Protein AF-A0A1Q6U2I5-F1 (afdb_monomer)

Sequence (252 aa):
MTKMLEGLKTIYSGNNIVNKQIQLFSLCGIAAILGGYLSLAAQGINEIKPFDKAAIVLCQIVWILFFTGYETIYIHRKSLPELDMSSFKIALKRIPLIIFFVFTGLALISTYFTSYQYFALSLEIILGVPLTMLQAGYALNYNADDYKKYFQKFRVKEYFYLLIKRIWVIFCAYLTAFMTTFLIFFIIGIIFAIVTIAKGSDLASMIMLITSNQTVLTKLSTYVSNILLVYFLSVGVLAWDYELIKTYESEE

Secondary structure (DSSP, 8-state):
-HHHHHHHHHHT-STTHHHHHHHHHHHHHHHHHHHHHHHHHHTTSS---HHHHHHHHHHHHHHHHHHHHHHHHHHHHTSPPPS-HHHHHHHHHHS-HHHHHHHHHHHHHHHH-GGGHHHHHHHHHHHHHHHHHHHHHHHHTTTTT-SGGG-----HHHHHHHHHHHHHHHHHHHHHHHHHHHHHHHHHHHHHHHHHHHTT--HHHHHHHHHHTHHHHHHHHHHHHHHHHHHHHHHHHHHHHHHHHHHHTT--

Mean predicted aligned error: 7.83 Å

Solvent-accessible surface area (backbone atoms only — not comparable to full-atom values): 13304 Å² total; per-residue (Å²): 105,73,55,35,53,48,25,45,49,38,66,73,44,72,86,67,39,70,60,42,50,51,50,51,43,52,58,26,34,60,56,12,49,55,52,22,53,52,51,35,33,76,71,68,76,42,88,76,54,74,66,59,51,53,52,48,51,54,52,49,53,55,46,52,46,35,49,56,14,41,50,33,49,23,67,52,67,67,36,75,60,76,97,51,72,60,29,45,52,45,23,77,74,61,51,63,63,65,54,55,51,51,53,49,50,35,52,49,40,31,72,74,37,67,93,41,23,69,57,29,50,52,49,50,59,64,46,43,59,64,42,52,36,47,47,45,8,39,28,70,29,66,89,71,85,45,38,64,86,57,58,68,84,70,52,71,66,57,49,53,52,52,45,52,49,52,52,48,44,52,53,49,19,51,51,50,20,50,53,52,43,51,50,53,55,50,53,52,49,50,54,50,49,54,55,42,45,75,72,72,50,56,72,66,61,53,53,50,54,51,61,76,39,43,71,60,52,52,52,50,49,45,34,53,32,30,25,43,27,43,33,41,42,51,55,40,49,54,14,47,51,43,25,58,54,57,61,52,70,73,77,113

Nearest PDB structures (foldseek):
  8ofi-assembly1_D  TM=2.358E-01  e=8.398E+00  Oryctolagus cuniculus
  4q25-assembly1_B  TM=1.885E-01  e=9.183E+00  Pseudomonas aeruginosa PAO1

Radius of gyration: 20.74 Å; Cα contacts (8 Å, |Δi|>4): 220; chains: 1; bounding box: 52×34×60 Å

Foldseek 3Di:
DVLLVVLLVQQCDDPPNVVLLVVLLVLLLVLLLLVLQLVCVVVVLDDDDPVNVVVSLVVVLQSLLLLLLQLLQCLQVVHRDDPDCVSNVCSVPQQPVVLSCLLSVLVCCLRPVVVCVVVSVVVCLLCVLQSLLQSSLSSNPVPPSGSVVRNDDDDPVRSVVLSVLLVVLLVVLLVVLVVVLVVVVVVVLVVVVVVCVVVVDDPVVVVVVCVVCVSVVVSVSSSSSSSSSSSSNSSSVSSSSSSSVVVPVVVD

pLDDT: mean 80.19, std 9.76, range [38.59, 95.69]

Structure (mmCIF, N/CA/C/O backbone):
data_AF-A0A1Q6U2I5-F1
#
_entry.id   AF-A0A1Q6U2I5-F1
#
loop_
_atom_site.group_PDB
_atom_site.id
_atom_site.type_symbol
_atom_site.label_atom_id
_atom_site.label_alt_id
_atom_site.label_comp_id
_atom_site.label_asym_id
_atom_site.label_entity_id
_atom_site.label_seq_id
_atom_site.pdbx_PDB_ins_code
_atom_site.Cartn_x
_atom_site.Cartn_y
_atom_site.Cartn_z
_atom_site.occupancy
_atom_site.B_iso_or_equiv
_atom_site.auth_seq_id
_atom_site.auth_comp_id
_atom_site.auth_asym_id
_atom_site.auth_atom_id
_atom_site.pdbx_PDB_model_num
ATOM 1 N N . MET A 1 1 ? -2.829 15.521 14.756 1.00 62.31 1 MET A N 1
ATOM 2 C CA . MET A 1 1 ? -1.463 15.530 14.181 1.00 62.31 1 MET A CA 1
ATOM 3 C C . MET A 1 1 ? -0.419 15.024 15.167 1.00 62.31 1 MET A C 1
ATOM 5 O O . MET A 1 1 ? 0.293 14.113 14.784 1.00 62.31 1 MET A O 1
ATOM 9 N N . THR A 1 2 ? -0.340 15.507 16.416 1.00 76.06 2 THR A N 1
ATOM 10 C CA . THR A 1 2 ? 0.625 14.980 17.414 1.00 76.06 2 THR A CA 1
ATOM 11 C C . THR A 1 2 ? 0.506 13.463 17.623 1.00 76.06 2 THR A C 1
ATOM 13 O O . THR A 1 2 ? 1.497 12.754 17.504 1.00 76.06 2 THR A O 1
ATOM 16 N N . LYS A 1 3 ? -0.721 12.948 17.793 1.00 80.12 3 LYS A N 1
ATOM 17 C CA . LYS A 1 3 ? -0.996 11.504 17.929 1.00 80.12 3 LYS A CA 1
ATOM 18 C C . LYS A 1 3 ? -0.654 10.695 16.663 1.00 80.12 3 LYS A C 1
ATOM 20 O O . LYS A 1 3 ? -0.196 9.565 16.759 1.00 80.12 3 LYS A O 1
ATOM 25 N N . MET A 1 4 ? -0.815 11.285 15.476 1.00 82.56 4 MET A N 1
ATOM 26 C CA . MET A 1 4 ? -0.424 10.655 14.208 1.00 82.56 4 MET A CA 1
ATOM 27 C C . MET A 1 4 ? 1.102 10.577 14.047 1.00 82.56 4 MET A C 1
ATOM 29 O O . MET A 1 4 ? 1.631 9.572 13.581 1.00 82.56 4 MET A O 1
ATOM 33 N N . LEU A 1 5 ? 1.821 11.622 14.474 1.00 83.19 5 LEU A N 1
ATOM 34 C CA . LEU A 1 5 ? 3.283 11.629 14.507 1.00 83.19 5 LEU A CA 1
ATOM 35 C C . LEU A 1 5 ? 3.819 10.577 15.485 1.00 83.19 5 LEU A C 1
ATOM 37 O O . LEU A 1 5 ? 4.808 9.914 15.191 1.00 83.19 5 LEU A O 1
ATOM 41 N N . GLU A 1 6 ? 3.165 10.403 16.633 1.00 84.19 6 GLU A N 1
ATOM 42 C CA . GLU A 1 6 ? 3.457 9.302 17.555 1.00 84.19 6 GLU A CA 1
ATOM 43 C C . GLU A 1 6 ? 3.201 7.941 16.908 1.00 84.19 6 GLU A C 1
ATOM 45 O O . GLU A 1 6 ? 4.071 7.083 16.985 1.00 84.19 6 GLU A O 1
ATOM 50 N N . GLY A 1 7 ? 2.081 7.761 16.200 1.00 81.38 7 GLY A N 1
ATOM 51 C CA . GLY A 1 7 ? 1.804 6.534 15.446 1.00 81.38 7 GLY A CA 1
ATOM 52 C C . GLY A 1 7 ? 2.899 6.212 14.428 1.00 81.38 7 GLY A C 1
ATOM 53 O O . GLY A 1 7 ? 3.402 5.090 14.396 1.00 81.38 7 GLY A O 1
ATOM 54 N N . LEU A 1 8 ? 3.357 7.213 13.671 1.00 85.44 8 LEU A N 1
ATOM 55 C CA . LEU A 1 8 ? 4.499 7.067 12.765 1.00 85.44 8 LEU A CA 1
ATOM 56 C C . LEU A 1 8 ? 5.782 6.690 13.516 1.00 85.44 8 LEU A C 1
ATOM 58 O O . LEU A 1 8 ? 6.467 5.752 13.117 1.00 85.44 8 LEU A O 1
ATOM 62 N N . LYS A 1 9 ? 6.106 7.361 14.627 1.00 86.06 9 LYS A N 1
ATOM 63 C CA . LYS A 1 9 ? 7.272 6.996 15.452 1.00 86.06 9 LYS A CA 1
ATOM 64 C C . LYS A 1 9 ? 7.176 5.557 15.951 1.00 86.06 9 LYS A C 1
ATOM 66 O O . LYS A 1 9 ? 8.170 4.843 15.909 1.00 86.06 9 LYS A O 1
ATOM 71 N N . THR A 1 10 ? 5.996 5.109 16.363 1.00 84.06 10 THR A N 1
ATOM 72 C CA . THR A 1 10 ? 5.740 3.729 16.791 1.00 84.06 10 THR A CA 1
ATOM 73 C C . THR A 1 10 ? 5.926 2.732 15.642 1.00 84.06 10 THR A C 1
ATOM 75 O O . THR A 1 10 ? 6.500 1.667 15.841 1.00 84.06 10 THR A O 1
ATOM 78 N N . ILE A 1 11 ? 5.513 3.082 14.420 1.00 85.62 11 ILE A N 1
ATOM 79 C CA . ILE A 1 11 ? 5.737 2.268 13.210 1.00 85.62 11 ILE A CA 1
ATOM 80 C C . ILE A 1 11 ? 7.228 2.176 12.850 1.00 85.62 11 ILE A C 1
ATOM 82 O O . ILE A 1 11 ? 7.657 1.172 12.292 1.00 85.62 11 ILE A O 1
ATOM 86 N N . TYR A 1 12 ? 8.033 3.189 13.169 1.00 85.06 12 TYR A N 1
ATOM 87 C CA . TYR A 1 12 ? 9.468 3.231 12.858 1.00 85.06 12 TYR A CA 1
ATOM 88 C C . TYR A 1 12 ? 10.380 3.013 14.078 1.00 85.06 12 TYR A C 1
ATOM 90 O O . TYR A 1 12 ? 11.574 3.305 14.012 1.00 85.06 12 TYR A O 1
ATOM 98 N N . SER A 1 13 ? 9.864 2.456 15.177 1.00 82.12 13 SER A N 1
ATOM 99 C CA . SER A 1 13 ? 10.649 2.143 16.378 1.00 82.12 13 SER A CA 1
ATOM 100 C C . SER A 1 13 ? 10.381 0.733 16.912 1.00 82.12 13 SER A C 1
ATOM 102 O O . SER A 1 13 ? 9.413 0.072 16.542 1.00 82.12 13 SER A O 1
ATOM 104 N N . GLY A 1 14 ? 11.278 0.251 17.776 1.00 78.69 14 GLY A N 1
ATOM 105 C CA . GLY A 1 14 ? 11.204 -1.077 18.386 1.00 78.69 14 GLY A CA 1
ATOM 106 C C . GLY A 1 14 ? 12.205 -2.080 17.811 1.00 78.69 14 GLY A C 1
ATOM 107 O O . GLY A 1 14 ? 13.046 -1.761 16.969 1.00 78.69 14 GLY A O 1
ATO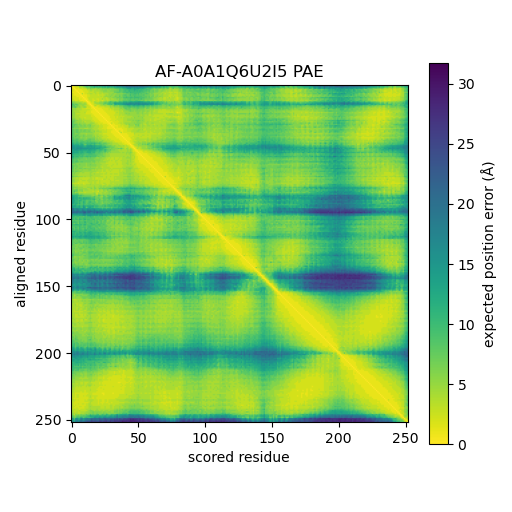M 108 N N . ASN A 1 15 ? 12.128 -3.317 18.301 1.00 79.19 15 ASN A N 1
ATOM 109 C CA . ASN A 1 15 ? 13.071 -4.367 17.928 1.00 79.19 15 ASN A CA 1
ATOM 110 C C . ASN A 1 15 ? 12.861 -4.843 16.486 1.00 79.19 15 ASN A C 1
ATOM 112 O O . ASN A 1 15 ? 11.729 -5.054 16.042 1.00 79.19 15 ASN A O 1
ATOM 116 N N . ASN A 1 16 ? 13.980 -5.072 15.792 1.00 83.31 16 ASN A N 1
ATOM 117 C CA . ASN A 1 16 ? 14.033 -5.597 14.426 1.00 83.31 16 ASN A CA 1
ATOM 118 C C . ASN A 1 16 ? 13.261 -4.753 13.391 1.00 83.31 16 ASN A C 1
ATOM 120 O O . ASN A 1 16 ? 12.697 -5.279 12.430 1.00 83.31 16 ASN A O 1
ATOM 124 N N . ILE A 1 17 ? 13.210 -3.432 13.595 1.00 85.44 17 ILE A N 1
ATOM 125 C CA . ILE A 1 17 ? 12.316 -2.546 12.844 1.00 85.44 17 ILE A CA 1
ATOM 126 C C . ILE A 1 17 ? 12.610 -2.501 11.344 1.00 85.44 17 ILE A C 1
ATOM 128 O O . ILE A 1 17 ? 11.684 -2.502 10.541 1.00 85.44 17 ILE A O 1
ATOM 132 N N . VAL A 1 18 ? 13.887 -2.540 10.956 1.00 85.38 18 VAL A N 1
ATOM 133 C CA . VAL A 1 18 ? 14.296 -2.545 9.544 1.00 85.38 18 VAL A CA 1
ATOM 134 C C . VAL A 1 18 ? 13.744 -3.780 8.837 1.00 85.38 18 VAL A C 1
ATOM 136 O O . VAL A 1 18 ? 13.136 -3.661 7.778 1.00 85.38 18 VAL A O 1
ATOM 139 N N . ASN A 1 19 ? 13.879 -4.959 9.448 1.00 85.69 19 ASN A N 1
ATOM 140 C CA . ASN A 1 19 ? 13.359 -6.197 8.878 1.00 85.69 19 ASN A CA 1
ATOM 141 C C . ASN A 1 19 ? 11.826 -6.178 8.792 1.00 85.69 19 ASN A C 1
ATOM 143 O O . ASN A 1 19 ? 11.266 -6.562 7.772 1.00 85.69 19 ASN A O 1
ATOM 147 N N . LYS A 1 20 ? 11.141 -5.660 9.819 1.00 85.00 20 LYS A N 1
ATOM 148 C CA . LYS A 1 20 ? 9.675 -5.507 9.812 1.00 85.00 20 LYS A CA 1
ATOM 149 C C . LYS A 1 20 ? 9.188 -4.551 8.721 1.00 85.00 20 LYS A C 1
ATOM 151 O O . LYS A 1 20 ? 8.175 -4.816 8.083 1.00 85.00 20 LYS A O 1
ATOM 156 N N . GLN A 1 21 ? 9.928 -3.477 8.458 1.00 87.25 21 GLN A N 1
ATOM 157 C CA . GLN A 1 21 ? 9.626 -2.550 7.366 1.00 87.25 21 GLN A CA 1
ATOM 158 C C . GLN A 1 21 ? 9.872 -3.181 5.992 1.00 87.25 21 GLN A C 1
ATOM 160 O O . GLN A 1 21 ? 9.042 -3.037 5.101 1.00 87.25 21 GLN A O 1
ATOM 165 N N . ILE A 1 22 ? 10.955 -3.948 5.825 1.00 85.75 22 ILE A N 1
ATOM 166 C CA . ILE A 1 22 ? 11.211 -4.722 4.598 1.00 85.75 22 ILE A CA 1
ATOM 167 C C . ILE A 1 22 ? 10.101 -5.755 4.367 1.00 85.75 22 ILE A C 1
ATOM 169 O O . ILE A 1 22 ? 9.629 -5.921 3.245 1.00 85.75 22 ILE A O 1
ATOM 173 N N . GLN A 1 23 ? 9.655 -6.426 5.427 1.00 84.38 23 GLN A N 1
ATOM 174 C CA . GLN A 1 23 ? 8.541 -7.371 5.394 1.00 84.38 23 GLN A CA 1
ATOM 175 C C . GLN A 1 23 ? 7.235 -6.689 4.964 1.00 84.38 23 GLN A C 1
ATOM 177 O O . GLN A 1 23 ? 6.590 -7.156 4.024 1.00 84.38 23 GLN A O 1
ATOM 182 N N . LEU A 1 24 ? 6.880 -5.558 5.582 1.00 84.88 24 LEU A N 1
ATOM 183 C CA . LEU A 1 24 ? 5.711 -4.762 5.197 1.00 84.88 24 LEU A CA 1
ATOM 184 C C . LEU A 1 24 ? 5.809 -4.292 3.740 1.00 84.88 24 LEU A C 1
ATOM 186 O O . LEU A 1 24 ? 4.846 -4.420 2.986 1.00 84.88 24 LEU A O 1
ATOM 190 N N . PHE A 1 25 ? 6.977 -3.802 3.322 1.00 85.75 25 PHE A N 1
ATOM 191 C CA . PHE A 1 25 ? 7.233 -3.372 1.950 1.00 85.75 25 PHE A CA 1
ATOM 192 C C . PHE A 1 25 ? 7.079 -4.521 0.949 1.00 85.75 25 PHE A C 1
ATOM 194 O O . PHE A 1 25 ? 6.423 -4.353 -0.074 1.00 85.75 25 PHE A O 1
ATOM 201 N N . SER A 1 26 ? 7.620 -5.701 1.256 1.00 84.44 26 SER A N 1
ATOM 202 C CA . SER A 1 26 ? 7.482 -6.905 0.427 1.00 84.44 26 SER A CA 1
ATOM 203 C C . SER A 1 26 ? 6.016 -7.319 0.277 1.00 84.44 26 SER A C 1
ATOM 205 O O . SER A 1 26 ? 5.540 -7.566 -0.833 1.00 84.44 26 SER A O 1
ATOM 207 N N . LEU A 1 27 ? 5.260 -7.299 1.378 1.00 81.56 27 LEU A N 1
ATOM 208 C CA . LEU A 1 27 ? 3.834 -7.610 1.371 1.00 81.56 27 LEU A CA 1
ATOM 209 C C . LEU A 1 27 ? 3.018 -6.620 0.533 1.00 81.56 27 LEU A C 1
ATOM 211 O O . LEU A 1 27 ? 2.152 -7.031 -0.242 1.00 81.56 27 LEU A O 1
ATOM 215 N N . CYS A 1 28 ? 3.309 -5.326 0.668 1.00 84.69 28 CYS A N 1
ATOM 216 C CA . CYS A 1 28 ? 2.718 -4.278 -0.161 1.00 84.69 28 CYS A CA 1
ATOM 217 C C . CYS A 1 28 ? 3.110 -4.458 -1.632 1.00 84.69 28 CYS A C 1
ATOM 219 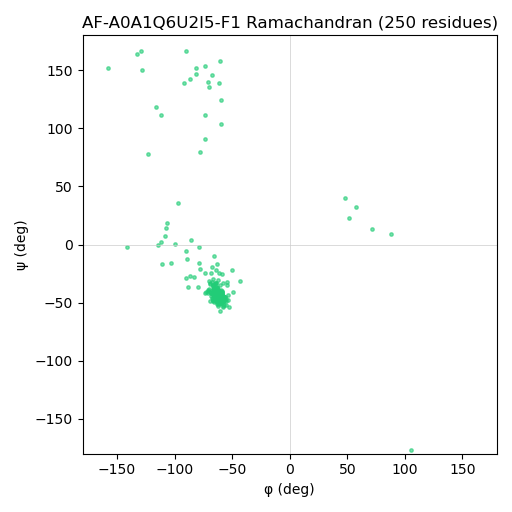O O . CYS A 1 28 ? 2.276 -4.292 -2.518 1.00 84.69 28 CYS A O 1
ATOM 221 N N . GLY A 1 29 ? 4.358 -4.854 -1.891 1.00 83.81 29 GLY A N 1
ATOM 222 C CA . GLY A 1 29 ? 4.900 -5.097 -3.222 1.00 83.81 29 GLY A CA 1
ATOM 223 C C . GLY A 1 29 ? 4.134 -6.170 -3.990 1.00 83.81 29 GLY A C 1
ATOM 224 O O . GLY A 1 29 ? 3.802 -5.955 -5.152 1.00 83.81 29 GLY A O 1
ATOM 225 N N . ILE A 1 30 ? 3.774 -7.284 -3.346 1.00 80.81 30 ILE A N 1
ATOM 226 C CA . ILE A 1 30 ? 2.998 -8.361 -3.987 1.00 80.81 30 ILE A CA 1
ATOM 227 C C . ILE A 1 30 ? 1.631 -7.846 -4.464 1.00 80.81 30 ILE A C 1
ATOM 229 O O . ILE A 1 30 ? 1.274 -8.031 -5.628 1.00 80.81 30 ILE A O 1
ATOM 233 N N . ALA A 1 31 ? 0.881 -7.153 -3.602 1.00 80.12 31 ALA A N 1
ATOM 234 C CA . ALA A 1 31 ? -0.412 -6.579 -3.984 1.00 80.12 31 ALA A CA 1
ATOM 235 C C . ALA A 1 31 ? -0.276 -5.475 -5.036 1.00 80.12 31 ALA A C 1
ATOM 237 O O . ALA A 1 31 ? -1.076 -5.389 -5.970 1.00 80.12 31 ALA A O 1
ATOM 238 N N . ALA A 1 32 ? 0.762 -4.654 -4.922 1.00 84.69 32 ALA A N 1
ATOM 239 C CA . ALA A 1 32 ? 1.013 -3.560 -5.839 1.00 84.69 32 ALA A CA 1
ATOM 240 C C . ALA A 1 32 ? 1.442 -4.012 -7.235 1.00 84.69 32 ALA A C 1
ATOM 242 O O . ALA A 1 32 ? 1.110 -3.340 -8.207 1.00 84.69 32 ALA A O 1
ATOM 243 N N . ILE A 1 33 ? 2.140 -5.144 -7.368 1.00 87.00 33 ILE A N 1
ATOM 244 C CA . ILE A 1 33 ? 2.447 -5.730 -8.680 1.00 87.00 33 ILE A CA 1
ATOM 245 C C . ILE A 1 33 ? 1.146 -6.132 -9.382 1.00 87.00 33 ILE A C 1
ATOM 247 O O . ILE A 1 33 ? 0.956 -5.808 -10.554 1.00 87.00 33 ILE A O 1
ATOM 251 N N . LEU A 1 34 ? 0.218 -6.764 -8.659 1.00 83.25 34 LEU A N 1
ATOM 252 C CA . LEU A 1 34 ? -1.097 -7.129 -9.195 1.00 83.25 34 LEU A CA 1
ATOM 253 C C . LEU A 1 34 ? -1.914 -5.884 -9.579 1.00 83.25 34 LEU A C 1
ATOM 255 O O . LEU A 1 34 ? -2.476 -5.824 -10.674 1.00 83.25 34 LEU A O 1
ATOM 259 N N . GLY A 1 35 ? -1.931 -4.862 -8.717 1.00 79.56 35 GLY A N 1
ATOM 260 C CA . GLY A 1 35 ? -2.576 -3.576 -9.002 1.00 79.56 35 GLY A CA 1
ATOM 261 C C . GLY A 1 35 ? -1.946 -2.838 -10.189 1.00 79.56 35 GLY A C 1
ATOM 262 O O . GLY A 1 35 ? -2.655 -2.308 -11.042 1.00 79.56 35 GLY A O 1
ATOM 263 N N . GLY A 1 36 ? -0.618 -2.864 -10.304 1.00 83.50 36 GLY A N 1
ATOM 264 C CA . GLY A 1 36 ? 0.113 -2.282 -11.427 1.00 83.50 36 GLY A CA 1
ATOM 265 C C . GLY A 1 36 ? -0.189 -2.982 -12.744 1.00 83.50 36 GLY A C 1
ATOM 266 O O . GLY A 1 36 ? -0.392 -2.316 -13.756 1.00 83.50 36 GLY A O 1
ATOM 267 N N . TYR A 1 37 ? -0.320 -4.307 -12.729 1.00 84.88 37 TYR A N 1
ATOM 268 C CA . TYR A 1 37 ? -0.703 -5.070 -13.912 1.00 84.88 37 TYR A CA 1
ATOM 269 C C . TYR A 1 37 ? -2.110 -4.692 -14.405 1.00 84.88 37 TYR A C 1
ATOM 271 O O . TYR A 1 37 ? -2.300 -4.452 -15.598 1.00 84.88 37 TYR A O 1
ATOM 279 N N . LEU A 1 38 ? -3.070 -4.539 -13.485 1.00 81.62 38 LEU A N 1
ATOM 280 C CA . LEU A 1 38 ? -4.422 -4.052 -13.788 1.00 81.62 38 LEU A CA 1
ATOM 281 C C . LEU A 1 38 ? -4.424 -2.604 -14.301 1.00 81.62 38 LEU A C 1
ATOM 283 O O . LEU A 1 38 ? -5.127 -2.293 -15.262 1.00 81.62 38 LEU A O 1
ATOM 287 N N . SER A 1 39 ? -3.609 -1.726 -13.709 1.00 81.75 39 SER A N 1
ATOM 288 C CA . SER A 1 39 ? -3.467 -0.334 -14.153 1.00 81.75 39 SER A CA 1
ATOM 289 C C . SER A 1 39 ? -2.926 -0.245 -15.581 1.00 81.75 39 SER A C 1
ATOM 291 O O . SER A 1 39 ? -3.453 0.508 -16.398 1.00 81.75 39 SER A O 1
ATOM 293 N N . LEU A 1 40 ? -1.925 -1.061 -15.919 1.00 85.38 40 LEU A N 1
ATOM 294 C CA . LEU A 1 40 ? -1.382 -1.131 -17.277 1.00 85.38 40 LEU A CA 1
ATOM 295 C C . LEU A 1 40 ? -2.413 -1.634 -18.289 1.00 85.38 40 LEU A C 1
ATOM 297 O O . LEU A 1 40 ? -2.412 -1.189 -19.434 1.00 85.38 40 LEU A O 1
ATOM 301 N N . ALA A 1 41 ? -3.312 -2.524 -17.876 1.00 83.44 41 ALA A N 1
ATOM 302 C CA . ALA A 1 41 ? -4.403 -2.968 -18.732 1.00 83.44 41 ALA A CA 1
ATOM 303 C C . ALA A 1 41 ? -5.461 -1.886 -18.952 1.00 83.44 41 ALA A C 1
ATOM 305 O O . ALA A 1 41 ? -5.911 -1.690 -20.077 1.00 83.44 41 ALA A O 1
ATOM 306 N N . ALA A 1 42 ? -5.800 -1.123 -17.910 1.00 78.44 42 ALA A N 1
ATOM 307 C CA . ALA A 1 42 ? -6.688 0.033 -18.032 1.00 78.44 42 ALA A CA 1
ATOM 308 C C . ALA A 1 42 ? -6.108 1.125 -18.952 1.00 78.44 42 ALA A C 1
ATOM 310 O O . ALA A 1 42 ? -6.859 1.813 -19.637 1.00 78.44 42 ALA A O 1
ATOM 311 N N . GLN A 1 43 ? -4.779 1.253 -19.008 1.00 81.69 43 GLN A N 1
ATOM 312 C CA . GLN A 1 43 ? -4.067 2.153 -19.925 1.00 81.69 43 GLN A CA 1
ATOM 313 C C . GLN A 1 43 ? -3.943 1.600 -21.361 1.00 81.69 43 GLN A C 1
ATOM 315 O O . GLN A 1 43 ? -3.365 2.266 -22.216 1.00 81.69 43 GLN A O 1
ATOM 320 N N . GLY A 1 44 ? -4.433 0.386 -21.640 1.00 81.62 44 GLY A N 1
ATOM 321 C CA . GLY A 1 44 ? -4.297 -0.268 -22.949 1.00 81.62 44 GLY A CA 1
ATOM 322 C C . GLY A 1 44 ? -2.877 -0.749 -23.272 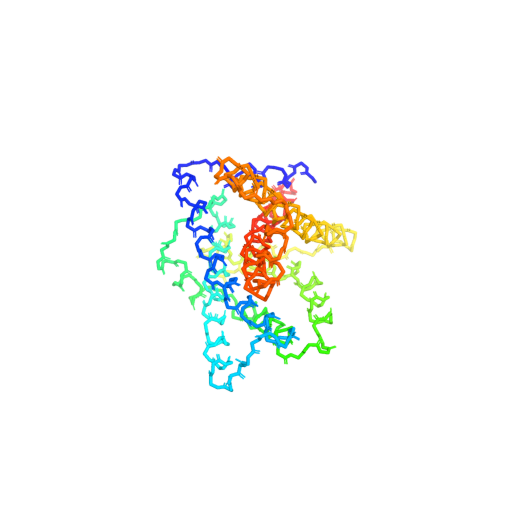1.00 81.62 44 GLY A C 1
ATOM 323 O O . GLY A 1 44 ? -2.580 -1.074 -24.416 1.00 81.62 44 GLY A O 1
ATOM 324 N N . ILE A 1 45 ? -1.985 -0.792 -22.276 1.00 84.12 45 ILE A N 1
ATOM 325 C CA . ILE A 1 45 ? -0.572 -1.174 -22.432 1.00 84.12 45 ILE A CA 1
ATOM 326 C C . ILE A 1 45 ? -0.377 -2.699 -22.321 1.00 84.12 45 ILE A C 1
ATOM 328 O O . ILE A 1 45 ? 0.584 -3.248 -22.870 1.00 84.12 45 ILE A O 1
ATOM 332 N N . ASN A 1 46 ? -1.269 -3.383 -21.600 1.00 83.19 46 ASN A N 1
ATOM 333 C CA . ASN A 1 46 ? -1.315 -4.840 -21.481 1.00 83.19 46 ASN A CA 1
ATOM 334 C C . ASN A 1 46 ? -2.723 -5.360 -21.800 1.00 83.19 46 ASN A C 1
ATOM 336 O O . ASN A 1 46 ? -3.717 -4.712 -21.483 1.00 83.19 46 ASN A O 1
ATOM 340 N N . GLU A 1 47 ? -2.807 -6.578 -22.328 1.00 80.06 47 GLU A N 1
ATOM 341 C CA . GLU A 1 47 ? -4.060 -7.333 -22.375 1.00 80.06 47 GLU A CA 1
ATOM 342 C C . GLU A 1 47 ? -4.184 -8.222 -21.135 1.00 80.06 47 GLU A C 1
ATOM 344 O O . GLU A 1 47 ? -3.209 -8.848 -20.715 1.00 80.06 47 GLU A O 1
ATOM 349 N N . ILE A 1 48 ? -5.388 -8.291 -20.562 1.00 79.00 48 ILE A N 1
ATOM 350 C CA . ILE A 1 48 ? -5.711 -9.183 -19.442 1.00 79.00 48 ILE A CA 1
ATOM 351 C C . ILE A 1 48 ? -6.752 -10.183 -19.905 1.00 79.00 48 ILE A C 1
ATOM 353 O O . ILE A 1 48 ? -7.879 -9.810 -20.245 1.00 79.00 48 ILE A O 1
ATOM 357 N N . LYS A 1 49 ? -6.396 -11.469 -19.876 1.00 83.06 49 LYS A N 1
ATOM 358 C CA . LYS A 1 49 ? -7.353 -12.532 -20.173 1.00 83.06 49 LYS A CA 1
ATOM 359 C C . LYS A 1 49 ? -8.336 -12.692 -19.006 1.00 83.06 49 LYS A C 1
ATOM 361 O O . LYS A 1 49 ? -7.979 -12.439 -17.853 1.00 83.06 49 LYS A O 1
ATOM 366 N N . PRO A 1 50 ? -9.560 -13.186 -19.260 1.00 79.06 50 PRO A N 1
ATOM 367 C CA . PRO A 1 50 ? -10.546 -13.422 -18.203 1.00 79.06 50 PRO A CA 1
ATOM 368 C C . PRO A 1 50 ? -10.040 -14.320 -17.062 1.00 79.06 50 PRO A C 1
ATOM 370 O O . PRO A 1 50 ? -10.381 -14.094 -15.904 1.00 79.06 50 PRO A O 1
ATOM 373 N N . PHE A 1 51 ? -9.198 -15.309 -17.375 1.00 80.88 51 PHE A N 1
ATOM 374 C CA . PHE A 1 51 ? -8.601 -16.196 -16.375 1.00 80.88 51 PHE A CA 1
ATOM 375 C C . PHE A 1 51 ? -7.592 -15.469 -15.472 1.00 80.88 51 PHE A C 1
ATOM 377 O O . PHE A 1 51 ? -7.664 -15.593 -14.252 1.00 80.88 51 PHE A O 1
ATOM 384 N N . ASP A 1 52 ? -6.714 -14.646 -16.055 1.00 79.81 52 ASP A N 1
ATOM 385 C CA . ASP A 1 52 ? -5.734 -13.849 -15.306 1.00 79.81 52 ASP A CA 1
ATOM 386 C C . ASP A 1 52 ? -6.448 -12.881 -14.358 1.00 79.81 52 ASP A C 1
ATOM 388 O O . ASP A 1 52 ? -6.073 -12.729 -13.198 1.00 79.81 52 ASP A O 1
ATOM 392 N N . LYS A 1 53 ? -7.560 -12.301 -14.824 1.00 76.31 53 LYS A N 1
ATOM 393 C CA . LYS A 1 53 ? -8.447 -11.461 -14.017 1.00 76.31 53 LYS A CA 1
ATOM 394 C C . LYS A 1 53 ? -8.971 -12.208 -12.785 1.00 76.31 53 LYS A C 1
ATOM 396 O O . LYS A 1 53 ? -8.888 -11.685 -11.679 1.00 76.31 53 LYS A O 1
ATOM 401 N N . ALA A 1 54 ? -9.466 -13.436 -12.953 1.00 79.31 54 ALA A N 1
ATOM 402 C CA . ALA A 1 54 ? -9.961 -14.256 -11.843 1.00 79.31 54 ALA A CA 1
ATOM 403 C C . ALA A 1 54 ? -8.849 -14.646 -10.851 1.00 79.31 54 ALA A C 1
ATOM 405 O O . ALA A 1 54 ? -9.066 -14.617 -9.639 1.00 79.31 54 ALA A O 1
ATOM 406 N N . ALA A 1 55 ? -7.647 -14.955 -11.342 1.00 82.94 55 ALA A N 1
ATOM 407 C CA . ALA A 1 55 ? -6.494 -15.229 -10.486 1.00 82.94 55 ALA A CA 1
ATOM 408 C C . ALA A 1 55 ? -6.104 -13.997 -9.651 1.00 82.94 55 ALA A C 1
ATOM 410 O O . ALA A 1 55 ? -5.890 -14.109 -8.444 1.00 82.94 55 ALA A O 1
ATOM 411 N N . ILE A 1 56 ? -6.096 -12.808 -10.262 1.00 81.50 56 ILE A N 1
ATOM 412 C CA . ILE A 1 56 ? -5.806 -11.545 -9.570 1.00 81.50 56 ILE A CA 1
ATOM 413 C C . ILE A 1 56 ? -6.854 -11.252 -8.489 1.00 81.50 56 ILE A C 1
ATOM 415 O O . ILE A 1 56 ? -6.473 -10.893 -7.376 1.00 81.50 56 ILE A O 1
ATOM 419 N N . VAL A 1 57 ? -8.150 -11.460 -8.773 1.00 80.94 57 VAL A N 1
ATOM 420 C CA . VAL A 1 57 ? -9.231 -11.365 -7.768 1.00 80.94 57 VAL A CA 1
ATOM 421 C C . VAL A 1 57 ? -8.914 -12.236 -6.555 1.00 80.94 57 VAL A C 1
ATOM 423 O O . VAL A 1 57 ? -8.927 -11.753 -5.426 1.00 80.94 57 VAL A O 1
ATOM 426 N N . LEU A 1 58 ? -8.625 -13.520 -6.776 1.00 82.44 58 LEU A N 1
ATOM 427 C CA . LEU A 1 58 ? -8.380 -14.469 -5.690 1.00 82.44 58 LEU A CA 1
ATOM 428 C C . LEU A 1 58 ? -7.161 -14.067 -4.856 1.00 82.44 58 LEU A C 1
ATOM 430 O O . LEU A 1 58 ? -7.229 -14.075 -3.627 1.00 82.44 58 LEU A O 1
ATOM 434 N N . CYS A 1 59 ? -6.074 -13.651 -5.505 1.00 83.50 59 CYS A N 1
ATOM 435 C CA . CYS A 1 59 ? -4.893 -13.148 -4.811 1.00 83.50 59 CYS A CA 1
ATOM 436 C C . CYS A 1 59 ? -5.196 -11.889 -3.986 1.00 83.50 59 CYS A C 1
ATOM 438 O O . CYS A 1 59 ? -4.738 -11.792 -2.849 1.00 83.50 59 CYS A O 1
ATOM 440 N N . GLN A 1 60 ? -5.992 -10.953 -4.513 1.00 80.06 60 GLN A N 1
ATOM 441 C CA . GLN A 1 60 ? -6.405 -9.756 -3.775 1.00 80.06 60 GLN A CA 1
ATOM 442 C C . GLN A 1 60 ? -7.251 -10.104 -2.548 1.00 80.06 60 GLN A C 1
ATOM 444 O O . GLN A 1 60 ? -7.002 -9.562 -1.478 1.00 80.06 60 GLN A O 1
ATOM 449 N N . ILE A 1 61 ? -8.197 -11.039 -2.663 1.00 82.81 61 ILE A N 1
ATOM 450 C CA . ILE A 1 61 ? -9.030 -11.495 -1.537 1.00 82.81 61 ILE A CA 1
ATOM 451 C C . ILE A 1 61 ? -8.155 -12.068 -0.414 1.00 82.81 61 ILE A C 1
ATOM 453 O O . ILE A 1 61 ? -8.310 -11.693 0.749 1.00 82.81 61 ILE A O 1
ATOM 457 N N . VAL A 1 62 ? -7.209 -12.949 -0.755 1.00 81.94 62 VAL A N 1
ATOM 458 C CA . VAL A 1 62 ? -6.270 -13.535 0.219 1.00 81.94 62 VAL A CA 1
ATOM 459 C C . VAL A 1 62 ? -5.407 -12.453 0.867 1.00 81.94 62 VAL A C 1
ATOM 461 O O . VAL A 1 62 ? -5.174 -12.489 2.076 1.00 81.94 62 VAL A O 1
ATOM 464 N N . TRP A 1 63 ? -4.956 -11.478 0.079 1.00 79.81 63 TRP A N 1
ATOM 465 C CA . TRP A 1 63 ? -4.140 -10.378 0.576 1.00 79.81 63 TRP A CA 1
ATOM 466 C C . TRP A 1 63 ? -4.913 -9.453 1.522 1.00 79.81 63 TRP A C 1
ATOM 468 O O . TRP A 1 63 ? -4.415 -9.169 2.608 1.00 79.81 63 TRP A O 1
ATOM 478 N N . ILE A 1 64 ? -6.141 -9.048 1.171 1.00 79.50 64 ILE A N 1
ATOM 479 C CA . ILE A 1 64 ? -7.009 -8.228 2.034 1.00 79.50 64 ILE A CA 1
ATOM 480 C C . ILE A 1 64 ? -7.243 -8.952 3.361 1.00 79.50 64 ILE A C 1
ATOM 482 O O . ILE A 1 64 ? -7.104 -8.350 4.421 1.00 79.50 64 ILE A O 1
ATOM 486 N N . LEU A 1 65 ? -7.515 -10.261 3.316 1.00 79.75 65 LEU A N 1
ATOM 487 C CA . LEU A 1 65 ? -7.723 -11.066 4.519 1.00 79.75 65 LEU A CA 1
ATOM 488 C C . LEU A 1 65 ? -6.490 -11.041 5.428 1.00 79.75 65 LEU A C 1
ATOM 490 O O . LEU A 1 65 ? -6.605 -10.838 6.637 1.00 79.75 65 LEU A O 1
ATOM 494 N N . PHE A 1 66 ? -5.307 -11.236 4.844 1.00 79.94 66 PHE A N 1
ATOM 495 C CA . PHE A 1 66 ? -4.055 -11.174 5.584 1.00 79.94 66 PHE A CA 1
ATOM 496 C C . PHE A 1 66 ? -3.826 -9.782 6.188 1.00 79.94 66 PHE A C 1
ATOM 498 O O . PHE A 1 66 ? -3.494 -9.677 7.369 1.00 79.94 66 PHE A O 1
ATOM 505 N N . PHE A 1 67 ? -4.017 -8.722 5.397 1.00 80.12 67 PHE A N 1
ATOM 506 C CA . PHE A 1 67 ? -3.748 -7.346 5.807 1.00 80.12 67 PHE A CA 1
ATOM 507 C C . PHE A 1 67 ? -4.668 -6.894 6.942 1.00 80.12 67 PHE A C 1
ATOM 509 O O . PHE A 1 67 ? -4.183 -6.361 7.935 1.00 80.12 67 PHE A O 1
ATOM 516 N N . THR A 1 68 ? -5.962 -7.218 6.882 1.00 79.12 68 THR A N 1
ATOM 517 C CA . THR A 1 68 ? -6.886 -6.938 7.991 1.00 79.12 68 THR A CA 1
ATOM 518 C C . THR A 1 68 ? -6.447 -7.649 9.279 1.00 79.12 68 THR A C 1
ATOM 520 O O . THR A 1 68 ? -6.500 -7.064 10.359 1.00 79.12 68 THR A O 1
ATOM 523 N N . GLY A 1 69 ? -5.945 -8.888 9.195 1.00 78.44 69 GLY A N 1
ATOM 524 C CA . GLY A 1 69 ? -5.396 -9.594 10.362 1.00 78.44 69 GLY A CA 1
ATOM 525 C C . GLY A 1 69 ? -4.128 -8.942 10.912 1.00 78.44 69 GLY A C 1
ATOM 526 O O . GLY A 1 69 ? -3.964 -8.817 12.128 1.00 78.44 69 GLY A O 1
ATOM 527 N N . TYR A 1 70 ? -3.251 -8.492 10.017 1.00 81.69 70 TYR A N 1
ATOM 528 C CA . TYR A 1 70 ? -2.029 -7.768 10.354 1.00 81.69 70 TYR A CA 1
ATOM 529 C C . TYR A 1 70 ? -2.332 -6.446 11.080 1.00 81.69 70 TYR A C 1
ATOM 531 O O . TYR A 1 70 ? -1.772 -6.188 12.147 1.00 81.69 70 TYR A O 1
ATOM 539 N N . GLU A 1 71 ? -3.270 -5.651 10.562 1.00 80.31 71 GLU A N 1
ATOM 540 C CA . GLU A 1 71 ? -3.776 -4.430 11.204 1.00 80.31 71 GLU A CA 1
ATOM 541 C C . GLU A 1 71 ? -4.365 -4.722 12.588 1.00 80.31 71 GLU A C 1
ATOM 543 O O . GLU A 1 71 ? -4.039 -4.042 13.557 1.00 80.31 71 GLU A O 1
ATOM 548 N N . THR A 1 72 ? -5.173 -5.778 12.732 1.00 77.75 72 THR A N 1
ATOM 549 C CA . THR A 1 72 ? -5.746 -6.170 14.031 1.00 77.75 72 THR A CA 1
ATOM 550 C C . THR A 1 72 ? -4.658 -6.472 15.069 1.00 77.75 72 THR A C 1
ATOM 552 O O . THR A 1 72 ? -4.769 -6.045 16.220 1.00 77.75 72 THR A O 1
ATOM 555 N N . ILE A 1 73 ? -3.576 -7.164 14.690 1.00 79.31 73 ILE A N 1
ATOM 556 C CA . ILE A 1 73 ? -2.439 -7.408 15.597 1.00 79.31 73 ILE A CA 1
ATOM 557 C C . ILE A 1 73 ? -1.708 -6.108 15.915 1.00 79.31 73 ILE A C 1
ATOM 559 O O . ILE A 1 73 ? -1.336 -5.892 17.071 1.00 79.31 73 ILE A O 1
ATOM 563 N N . TYR A 1 74 ? -1.492 -5.254 14.914 1.00 82.81 74 TYR A N 1
ATOM 564 C CA . TYR A 1 74 ? -0.851 -3.957 15.103 1.00 82.81 74 TYR A CA 1
ATOM 565 C C . TYR A 1 74 ? -1.624 -3.100 16.110 1.00 82.81 74 TYR A C 1
ATOM 567 O O . TYR A 1 74 ? -1.027 -2.581 17.051 1.00 82.81 74 TYR A O 1
ATOM 575 N N . ILE A 1 75 ? -2.948 -3.024 15.973 1.00 79.69 75 ILE A N 1
ATOM 576 C CA . ILE A 1 75 ? -3.837 -2.313 16.896 1.00 79.69 75 ILE A CA 1
ATOM 577 C C . ILE A 1 75 ? -3.687 -2.852 18.324 1.00 79.69 75 ILE A C 1
ATOM 579 O O . ILE A 1 75 ? -3.555 -2.076 19.272 1.00 79.69 75 ILE A O 1
ATOM 583 N N . HIS A 1 76 ? -3.667 -4.178 18.481 1.00 78.62 76 HIS A N 1
ATOM 584 C CA . HIS A 1 76 ? -3.541 -4.822 19.786 1.00 78.62 76 HIS A CA 1
ATOM 585 C C . HIS A 1 76 ? -2.168 -4.580 20.436 1.00 78.62 76 HIS A C 1
ATOM 587 O O . HIS A 1 76 ? -2.078 -4.216 21.607 1.00 78.62 76 HIS A O 1
ATOM 593 N N . ARG A 1 77 ? -1.079 -4.786 19.683 1.00 76.38 77 ARG A N 1
ATOM 594 C CA . ARG A 1 77 ? 0.302 -4.741 20.200 1.00 76.38 77 ARG A CA 1
ATOM 595 C C . ARG A 1 77 ? 0.940 -3.357 20.153 1.00 76.38 77 ARG A C 1
ATOM 597 O O . ARG A 1 77 ? 2.019 -3.186 20.718 1.00 76.38 77 ARG A O 1
ATOM 604 N N . LYS A 1 78 ? 0.337 -2.402 19.439 1.00 75.94 78 LYS A N 1
ATOM 605 C CA . LYS A 1 78 ? 0.873 -1.055 19.168 1.00 75.94 78 LYS A CA 1
ATOM 606 C C . LYS A 1 78 ? 2.325 -1.090 18.688 1.00 75.94 78 LYS A C 1
ATOM 608 O O . LYS A 1 78 ? 3.157 -0.298 19.108 1.00 75.94 78 LYS A O 1
ATOM 613 N N . SER A 1 79 ? 2.646 -2.064 17.849 1.00 79.56 79 SER A N 1
ATOM 614 C CA . SER A 1 79 ? 3.967 -2.262 17.258 1.00 79.56 79 SER A CA 1
ATOM 615 C C . SER A 1 79 ? 3.816 -3.091 15.994 1.00 79.56 79 SER A C 1
ATOM 617 O O . SER A 1 79 ? 2.871 -3.875 15.882 1.00 79.56 79 SER A O 1
ATOM 619 N N . LEU A 1 80 ? 4.727 -2.917 15.030 1.00 81.00 80 LEU A N 1
ATOM 620 C CA . LEU A 1 80 ? 4.666 -3.694 13.794 1.00 81.00 80 LEU A CA 1
ATOM 621 C C . LEU A 1 80 ? 4.755 -5.202 14.104 1.00 81.00 80 LEU A C 1
ATOM 623 O O . LEU A 1 80 ? 5.723 -5.629 14.760 1.00 81.00 80 LEU A O 1
ATOM 627 N N . PRO A 1 81 ? 3.767 -6.000 13.657 1.00 78.88 81 PRO A N 1
ATOM 628 C CA . PRO A 1 81 ? 3.818 -7.451 13.733 1.00 78.88 81 PRO A CA 1
ATOM 629 C C . PRO A 1 81 ? 4.998 -8.013 12.941 1.00 78.88 81 PRO A C 1
ATOM 631 O O . PRO A 1 81 ? 5.513 -7.386 12.018 1.00 78.88 81 PRO A O 1
ATOM 634 N N . GLU A 1 82 ? 5.409 -9.227 13.289 1.00 77.31 82 GLU A N 1
ATOM 635 C CA . GLU A 1 82 ? 6.210 -10.038 12.377 1.00 77.31 82 GLU A CA 1
ATOM 636 C C . GLU A 1 82 ? 5.282 -10.718 11.372 1.00 77.31 82 GLU A C 1
ATOM 638 O O . GLU A 1 82 ? 4.138 -11.054 11.690 1.00 77.31 82 GLU A O 1
ATOM 643 N N . LEU A 1 83 ? 5.773 -10.907 10.150 1.00 71.44 83 LEU A N 1
ATOM 644 C CA . LEU A 1 83 ? 5.036 -11.587 9.094 1.00 71.44 83 LEU A CA 1
ATOM 645 C C . LEU A 1 83 ? 4.992 -13.097 9.378 1.00 71.44 83 LEU A C 1
ATOM 647 O O . LEU A 1 83 ? 5.884 -13.847 8.987 1.00 71.44 83 LEU A O 1
ATOM 651 N N . ASP A 1 84 ? 3.955 -13.543 10.086 1.00 70.00 84 ASP A N 1
ATOM 652 C CA . ASP A 1 84 ? 3.739 -14.947 10.423 1.00 70.00 84 ASP A CA 1
ATOM 653 C C . ASP A 1 84 ? 2.320 -15.434 10.070 1.00 70.00 84 ASP A C 1
ATOM 655 O O . ASP A 1 84 ? 1.383 -14.670 9.822 1.00 70.00 84 ASP A O 1
ATOM 659 N N . MET A 1 85 ? 2.139 -16.758 10.078 1.00 69.44 85 MET A N 1
ATOM 660 C CA . MET A 1 85 ? 0.832 -17.387 9.845 1.00 69.44 85 MET A CA 1
ATOM 661 C C . MET A 1 85 ? -0.177 -17.066 10.969 1.00 69.44 85 MET A C 1
ATOM 663 O O . MET A 1 85 ? -1.364 -17.373 10.842 1.00 69.44 85 MET A O 1
ATOM 667 N N . SER A 1 86 ? 0.261 -16.461 12.081 1.00 67.75 86 SER A N 1
ATOM 668 C CA . SER A 1 86 ? -0.644 -16.037 13.151 1.00 67.75 86 SER A CA 1
ATOM 669 C C . SER A 1 86 ? -1.555 -14.904 12.681 1.00 67.75 86 SER A C 1
ATOM 671 O O . SER A 1 86 ? -2.745 -14.953 12.980 1.00 67.75 86 SER A O 1
ATOM 673 N N . SER A 1 87 ? -1.055 -13.996 11.833 1.00 66.19 87 SER A N 1
ATOM 674 C CA . SER A 1 87 ? -1.848 -12.939 11.179 1.00 66.19 87 SER A CA 1
ATOM 675 C C . SER A 1 87 ? -3.018 -13.514 10.383 1.00 66.19 87 SER A C 1
ATOM 677 O O . SER A 1 87 ? -4.160 -13.095 10.554 1.00 66.19 87 SER A O 1
ATOM 679 N N . PHE A 1 88 ? -2.765 -14.566 9.604 1.00 65.25 88 PHE A N 1
ATOM 680 C CA . PHE A 1 88 ? -3.798 -15.253 8.828 1.00 65.25 88 PHE A CA 1
ATOM 681 C C . PHE A 1 88 ? -4.781 -16.043 9.710 1.00 65.25 88 PHE A C 1
ATOM 683 O O . PHE A 1 88 ? -5.988 -16.053 9.469 1.00 65.25 88 PHE A O 1
ATOM 690 N N . LYS A 1 89 ? -4.293 -16.688 10.779 1.00 68.88 89 LYS A N 1
ATOM 691 C CA . LYS A 1 89 ? -5.152 -17.404 11.741 1.00 68.88 89 LYS A CA 1
ATOM 692 C C . LYS A 1 89 ? -6.054 -16.455 12.527 1.00 68.88 89 LYS A C 1
ATOM 694 O O . LYS A 1 89 ? -7.211 -16.790 12.765 1.00 68.88 89 LYS A O 1
ATOM 699 N N . ILE A 1 90 ? -5.530 -15.304 12.938 1.00 67.62 90 ILE A N 1
ATOM 700 C CA . ILE A 1 90 ? -6.288 -14.252 13.622 1.00 67.62 90 ILE A CA 1
ATOM 701 C C . ILE A 1 90 ? -7.323 -13.678 12.662 1.00 67.62 90 ILE A C 1
ATOM 703 O O . ILE A 1 90 ? -8.484 -13.544 13.048 1.00 67.62 90 ILE A O 1
ATOM 707 N N . ALA A 1 91 ? -6.933 -13.471 11.400 1.00 61.47 91 ALA A N 1
ATOM 708 C CA . ALA A 1 91 ? -7.845 -13.028 10.366 1.00 61.47 91 ALA A CA 1
ATOM 709 C C . ALA A 1 91 ? -9.059 -13.954 10.215 1.00 61.47 91 ALA A C 1
ATOM 711 O O . ALA A 1 91 ? -10.204 -13.524 10.318 1.00 61.47 91 ALA A O 1
ATOM 712 N N . LEU A 1 92 ? -8.806 -15.252 10.053 1.00 63.09 92 LEU A N 1
ATOM 713 C CA . LEU A 1 92 ? -9.852 -16.257 9.854 1.00 63.09 92 LEU A CA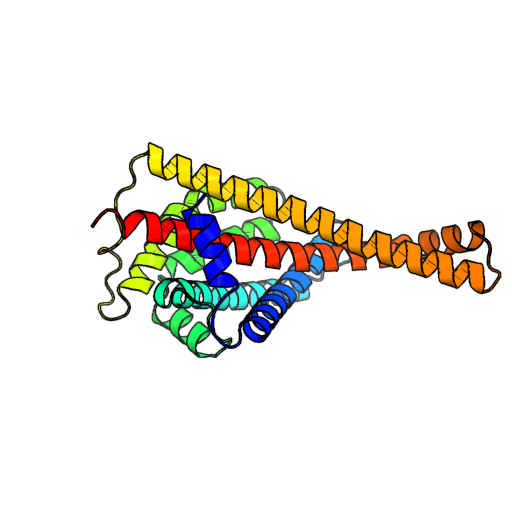 1
ATOM 714 C C . LEU A 1 92 ? -10.717 -16.521 11.089 1.00 63.09 92 LEU A C 1
ATOM 716 O O . LEU A 1 92 ? -11.889 -16.857 10.945 1.00 63.09 92 LEU A O 1
ATOM 720 N N . LYS A 1 93 ? -10.149 -16.440 12.296 1.00 64.75 93 LYS A N 1
ATOM 721 C CA . LYS A 1 93 ? -10.867 -16.811 13.523 1.00 64.75 93 LYS A CA 1
ATOM 722 C C . LYS A 1 93 ? -11.628 -15.657 14.167 1.00 64.75 93 LYS A C 1
ATOM 724 O O . LYS A 1 93 ? -12.565 -15.928 14.910 1.00 64.75 93 LYS A O 1
ATOM 729 N N . ARG A 1 94 ? -11.171 -14.411 13.992 1.00 60.66 94 ARG A N 1
ATOM 730 C CA . ARG A 1 94 ? -11.550 -13.299 14.883 1.00 60.66 94 ARG A CA 1
ATOM 731 C C . ARG A 1 94 ? -11.774 -11.952 14.202 1.00 60.66 94 ARG A C 1
ATOM 733 O O . ARG A 1 94 ? -12.169 -11.013 14.888 1.00 60.66 94 ARG A O 1
ATOM 740 N N . ILE A 1 95 ? -11.576 -11.833 12.886 1.00 62.59 95 ILE A N 1
ATOM 741 C CA . ILE A 1 95 ? -12.077 -10.655 12.168 1.00 62.59 95 ILE A CA 1
ATOM 742 C C . ILE A 1 95 ? -13.606 -10.743 12.123 1.00 62.59 95 ILE A 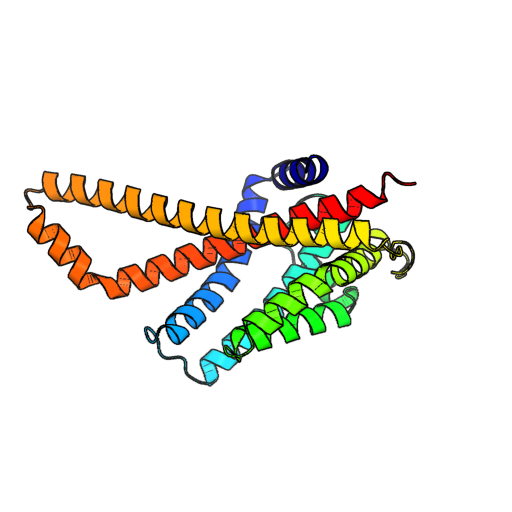C 1
ATOM 744 O O . ILE A 1 95 ? -14.146 -11.799 11.778 1.00 62.59 95 ILE A O 1
ATOM 748 N N . PRO A 1 96 ? -14.338 -9.651 12.391 1.00 60.72 96 PRO A N 1
ATOM 749 C CA . PRO A 1 96 ? -15.730 -9.561 11.977 1.00 60.72 96 PRO A CA 1
ATOM 750 C C . PRO A 1 96 ? -15.776 -9.690 10.457 1.00 60.72 96 PRO A C 1
ATOM 752 O O . PRO A 1 96 ? -15.446 -8.746 9.743 1.00 60.72 96 PRO A O 1
ATOM 755 N N . LEU A 1 97 ? -16.183 -10.861 9.962 1.00 68.38 97 LEU A N 1
ATOM 756 C CA . LEU A 1 97 ? -16.314 -11.184 8.535 1.00 68.38 97 LEU A CA 1
ATOM 757 C C . LEU A 1 97 ? -16.962 -10.046 7.729 1.00 68.38 97 LEU A C 1
ATOM 759 O O . LEU A 1 97 ? -16.603 -9.815 6.583 1.00 68.38 97 LEU A O 1
ATOM 763 N N . ILE A 1 98 ? -17.861 -9.287 8.359 1.00 69.56 98 ILE A N 1
ATOM 764 C CA . ILE A 1 98 ? -18.488 -8.075 7.827 1.00 69.56 98 ILE A CA 1
ATOM 765 C C . ILE A 1 98 ? -17.456 -7.037 7.349 1.00 69.56 98 ILE A C 1
ATOM 767 O O . ILE A 1 98 ? -17.593 -6.537 6.238 1.00 69.56 98 ILE A O 1
ATOM 771 N N . ILE A 1 99 ? -16.418 -6.726 8.134 1.00 72.75 99 ILE A N 1
ATOM 772 C CA . ILE A 1 99 ? -15.370 -5.761 7.752 1.00 72.75 99 ILE A CA 1
ATOM 773 C C . ILE A 1 99 ? -14.634 -6.249 6.509 1.00 72.75 99 ILE A C 1
ATOM 775 O O . ILE A 1 99 ? -14.510 -5.518 5.528 1.00 72.75 99 ILE A O 1
ATOM 779 N N . PHE A 1 100 ? -14.212 -7.513 6.533 1.00 75.19 100 PHE A N 1
ATOM 780 C CA . PHE A 1 100 ? -13.542 -8.144 5.406 1.00 75.19 100 PHE A CA 1
ATOM 781 C C . PHE A 1 100 ? -14.412 -8.124 4.140 1.00 75.19 100 PHE A C 1
ATOM 783 O O . PHE A 1 100 ? -13.928 -7.740 3.076 1.00 75.19 100 PHE A O 1
ATOM 790 N N . PHE A 1 101 ? -15.699 -8.471 4.238 1.00 79.62 101 PHE A N 1
ATOM 791 C CA . PHE A 1 101 ? -16.612 -8.478 3.093 1.00 79.62 101 PHE A CA 1
ATOM 792 C C . PHE A 1 101 ? -16.895 -7.079 2.545 1.00 79.62 101 PHE A C 1
ATOM 794 O O . PHE A 1 101 ? -16.949 -6.919 1.327 1.00 79.62 101 PHE A O 1
ATOM 801 N N . VAL A 1 102 ? -17.040 -6.065 3.405 1.00 81.44 102 VAL A N 1
ATOM 802 C CA . VAL A 1 102 ? -17.264 -4.680 2.963 1.00 81.44 102 VAL A CA 1
ATOM 803 C C . VAL A 1 102 ? -16.037 -4.146 2.225 1.00 81.44 102 VAL A C 1
ATOM 805 O O . VAL A 1 102 ? -16.179 -3.664 1.101 1.00 81.44 102 VAL A O 1
ATOM 808 N N . PHE A 1 103 ? -14.834 -4.285 2.793 1.00 76.31 103 PHE A N 1
ATOM 809 C CA . PHE A 1 103 ? -13.606 -3.835 2.127 1.00 76.31 103 PHE A CA 1
ATOM 810 C C . PHE A 1 103 ? -13.317 -4.623 0.853 1.00 76.31 103 PHE A C 1
ATOM 812 O O . PHE A 1 103 ? -13.006 -4.024 -0.173 1.00 76.31 103 PHE A O 1
ATOM 819 N N . THR A 1 104 ? -13.493 -5.946 0.877 1.00 81.00 104 THR A N 1
ATOM 820 C CA . THR A 1 104 ? -13.333 -6.781 -0.321 1.00 81.00 104 THR A CA 1
ATOM 821 C C . THR A 1 104 ? -14.325 -6.371 -1.404 1.00 81.00 104 THR A C 1
ATOM 823 O O . THR A 1 104 ? -13.931 -6.175 -2.548 1.00 81.00 104 THR A O 1
ATOM 826 N N . GLY A 1 105 ? -15.600 -6.172 -1.063 1.00 83.50 105 GLY A N 1
ATOM 827 C CA . GLY A 1 105 ? -16.621 -5.737 -2.014 1.00 83.50 105 GLY A CA 1
ATOM 828 C C . GLY A 1 105 ? -16.281 -4.395 -2.663 1.00 83.50 105 GLY A C 1
ATOM 829 O O . GLY A 1 105 ? -16.302 -4.285 -3.888 1.00 83.50 105 GLY A O 1
ATOM 830 N N . LEU A 1 106 ? -15.900 -3.394 -1.865 1.00 82.56 106 LEU A N 1
ATOM 831 C CA . LEU A 1 106 ? -15.505 -2.075 -2.371 1.00 82.56 106 LEU A CA 1
ATOM 832 C C . LEU A 1 106 ? -14.233 -2.136 -3.223 1.00 82.56 106 LEU A C 1
ATOM 834 O O . LEU A 1 106 ? -14.201 -1.542 -4.301 1.00 82.56 106 LEU A O 1
ATOM 838 N N . ALA A 1 107 ? -13.225 -2.899 -2.797 1.00 76.81 107 ALA A N 1
ATOM 839 C CA . ALA A 1 107 ? -11.992 -3.096 -3.554 1.00 76.81 107 ALA A CA 1
ATOM 840 C C . ALA A 1 107 ? -12.261 -3.760 -4.913 1.00 76.81 107 ALA A C 1
ATOM 842 O O . ALA A 1 107 ? -11.730 -3.320 -5.934 1.00 76.81 107 ALA A O 1
ATOM 843 N N . LEU A 1 108 ? -13.135 -4.771 -4.958 1.00 78.69 108 LEU A N 1
ATOM 844 C CA . LEU A 1 108 ? -13.535 -5.429 -6.202 1.00 78.69 108 LEU A CA 1
ATOM 845 C C . LEU A 1 108 ? -14.331 -4.490 -7.116 1.00 78.69 108 LEU A C 1
ATOM 847 O O . LEU A 1 108 ? -14.069 -4.460 -8.319 1.00 78.69 108 LEU A O 1
ATOM 851 N N . ILE A 1 109 ? -15.253 -3.688 -6.570 1.00 81.19 109 ILE A N 1
ATOM 852 C CA . ILE A 1 109 ? -15.987 -2.683 -7.356 1.00 81.19 109 ILE A CA 1
ATOM 853 C C . ILE A 1 109 ? -15.006 -1.681 -7.967 1.00 81.19 109 ILE A C 1
ATOM 855 O O . ILE A 1 109 ? -15.033 -1.455 -9.175 1.00 81.19 109 ILE A O 1
ATOM 859 N N . SER A 1 110 ? -14.104 -1.145 -7.145 1.00 73.94 110 SER A N 1
ATOM 860 C CA . SER A 1 110 ? -13.083 -0.176 -7.551 1.00 73.94 110 SER A CA 1
ATOM 861 C C . SER A 1 110 ? -12.165 -0.718 -8.649 1.00 73.94 110 SER A C 1
ATOM 863 O O . SER A 1 110 ? -11.850 -0.019 -9.610 1.00 73.94 110 SER A O 1
ATOM 865 N N . THR A 1 111 ? -11.792 -1.994 -8.547 1.00 69.56 111 THR A N 1
ATOM 866 C CA . THR A 1 111 ? -10.840 -2.634 -9.460 1.00 69.56 111 THR A CA 1
ATOM 867 C C . THR A 1 111 ? -11.472 -3.054 -10.789 1.00 69.56 111 THR A C 1
ATOM 869 O O . THR A 1 111 ? -10.822 -2.986 -11.832 1.00 69.56 111 THR A O 1
ATOM 872 N N . TYR A 1 112 ? -12.726 -3.513 -10.778 1.00 70.94 112 TYR A N 1
ATOM 873 C CA . TYR A 1 112 ? -13.335 -4.167 -11.944 1.00 70.94 112 TYR A CA 1
ATOM 874 C C . TYR A 1 112 ? -14.436 -3.379 -12.626 1.00 70.94 112 TYR A C 1
ATOM 876 O O . TYR A 1 112 ? -14.750 -3.671 -13.782 1.00 70.94 112 TYR A O 1
ATOM 884 N N . PHE A 1 113 ? -14.978 -2.374 -11.949 1.00 76.56 113 PHE A N 1
ATOM 885 C CA . PHE A 1 113 ? -15.988 -1.488 -12.492 1.00 76.56 113 PHE A CA 1
ATOM 886 C C . PHE A 1 113 ? -15.482 -0.050 -12.406 1.00 76.56 113 PHE A C 1
ATOM 888 O O . PHE A 1 113 ? -15.886 0.724 -11.542 1.00 76.56 113 PHE A O 1
ATOM 895 N N . THR A 1 114 ? -14.592 0.310 -13.330 1.00 70.88 114 THR A N 1
ATOM 896 C CA . THR A 1 114 ? -13.906 1.613 -13.361 1.00 70.88 114 THR A CA 1
ATOM 897 C C . THR A 1 114 ? -14.869 2.805 -13.346 1.00 70.88 114 THR A C 1
ATOM 899 O O . THR A 1 114 ? -14.581 3.817 -12.714 1.00 70.88 114 THR A O 1
ATOM 902 N N . SER A 1 115 ? -16.065 2.670 -13.932 1.00 79.31 115 SER A N 1
ATOM 903 C CA . SER A 1 115 ? -17.134 3.681 -13.860 1.00 79.31 115 SER A CA 1
ATOM 904 C C . SER A 1 115 ? -17.593 4.005 -12.431 1.00 79.31 115 SER A C 1
ATOM 906 O O . SER A 1 115 ? -18.080 5.103 -12.179 1.00 79.31 115 SER A O 1
ATOM 908 N N . TYR A 1 116 ? -17.423 3.074 -11.491 1.00 82.00 116 TYR A N 1
ATOM 909 C CA . TYR A 1 116 ? -17.784 3.223 -10.080 1.00 82.00 116 TYR A CA 1
ATOM 910 C C . TYR A 1 116 ? -16.565 3.357 -9.163 1.00 82.00 116 TYR A C 1
ATOM 912 O O . TYR A 1 116 ? -16.729 3.389 -7.945 1.00 82.00 116 TYR A O 1
ATOM 920 N N . GLN A 1 117 ? -15.351 3.477 -9.707 1.00 80.31 117 GLN A N 1
ATOM 921 C CA . GLN A 1 117 ? -14.118 3.526 -8.919 1.00 80.31 117 GLN A CA 1
ATOM 922 C C . GLN A 1 117 ? -14.122 4.665 -7.894 1.00 80.31 117 GLN A C 1
ATOM 924 O O . GLN A 1 117 ? -13.861 4.447 -6.712 1.00 80.31 117 GLN A O 1
ATOM 929 N N . TYR A 1 118 ? -14.491 5.877 -8.316 1.00 81.25 118 TYR A N 1
ATOM 930 C CA . TYR A 1 118 ? -14.565 7.031 -7.415 1.00 81.25 118 TYR A CA 1
ATOM 931 C C . TYR A 1 118 ? -15.666 6.890 -6.362 1.00 81.25 118 TYR A C 1
ATOM 933 O O . TYR A 1 118 ? -15.493 7.317 -5.220 1.00 81.25 118 TYR A O 1
ATOM 941 N N . PHE A 1 119 ? -16.786 6.267 -6.729 1.00 85.44 119 PHE A N 1
ATOM 942 C CA . PHE A 1 119 ? -17.880 6.001 -5.800 1.00 85.44 119 PHE A CA 1
ATOM 943 C C . PHE A 1 119 ? -17.462 4.987 -4.729 1.00 85.44 119 PHE A C 1
ATOM 945 O O . PHE A 1 119 ? -17.642 5.246 -3.540 1.00 85.44 119 PHE A O 1
ATOM 952 N N . ALA A 1 120 ? -16.837 3.878 -5.137 1.00 84.81 120 ALA A N 1
ATOM 953 C CA . ALA A 1 120 ? -16.322 2.858 -4.231 1.00 84.81 120 ALA A CA 1
ATOM 954 C C . ALA A 1 120 ? -15.268 3.434 -3.274 1.00 84.81 120 ALA A C 1
ATOM 956 O O . ALA A 1 120 ? -15.370 3.222 -2.069 1.00 84.81 120 ALA A O 1
ATOM 957 N N . LEU A 1 121 ? -14.332 4.242 -3.785 1.00 81.31 121 LEU A N 1
ATOM 958 C CA . LEU A 1 121 ? -13.343 4.944 -2.962 1.00 81.31 121 LEU A CA 1
ATOM 959 C C . LEU A 1 121 ? -14.002 5.903 -1.956 1.00 81.31 121 LEU A C 1
ATOM 961 O O . LEU A 1 121 ? -13.619 5.945 -0.790 1.00 81.31 121 LEU A O 1
ATOM 965 N N . SER A 1 122 ? -15.018 6.660 -2.380 1.00 84.19 122 SER A N 1
ATOM 966 C CA . SER A 1 122 ? -15.740 7.579 -1.488 1.00 84.19 122 SER A CA 1
ATOM 967 C C . SER A 1 122 ? -16.446 6.826 -0.358 1.00 84.19 122 SER A C 1
ATOM 969 O O . SER A 1 122 ? -16.358 7.225 0.804 1.00 84.19 122 SER A O 1
ATOM 971 N N . LEU A 1 123 ? -17.105 5.707 -0.680 1.00 86.75 123 LEU A N 1
ATOM 972 C CA . LEU A 1 123 ? -17.723 4.837 0.318 1.00 86.75 123 LEU A CA 1
ATOM 973 C C . LEU A 1 123 ? -16.689 4.233 1.264 1.00 86.75 123 LEU A C 1
ATOM 975 O O . LEU A 1 123 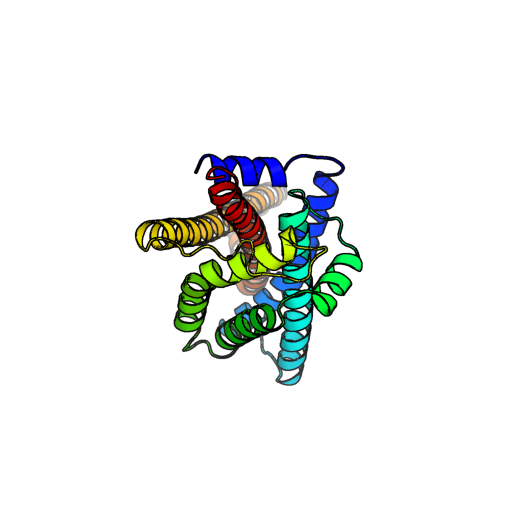? -16.920 4.211 2.468 1.00 86.75 123 LEU A O 1
ATOM 979 N N . GLU A 1 124 ? -15.544 3.788 0.752 1.00 83.38 124 GLU A N 1
ATOM 980 C CA . GLU A 1 124 ? -14.461 3.241 1.569 1.00 83.38 124 GLU A CA 1
ATOM 981 C C . GLU A 1 124 ? -13.941 4.276 2.572 1.00 83.38 124 GLU A C 1
ATOM 983 O O . GLU A 1 124 ? -13.732 3.958 3.746 1.00 83.38 124 GLU A O 1
ATOM 988 N N . ILE A 1 125 ? -13.789 5.535 2.145 1.00 83.12 125 ILE A N 1
ATOM 989 C CA . ILE A 1 125 ? -13.362 6.646 3.005 1.00 83.12 125 ILE A CA 1
ATOM 990 C C . ILE A 1 125 ? -14.375 6.888 4.131 1.00 83.12 125 ILE A C 1
ATOM 992 O O . ILE A 1 125 ? -13.981 6.985 5.297 1.00 83.12 125 ILE A O 1
ATOM 996 N N . ILE A 1 126 ? -15.667 6.942 3.799 1.00 84.00 126 ILE A N 1
ATOM 997 C CA . ILE A 1 126 ? -16.761 7.175 4.756 1.00 84.00 126 ILE A CA 1
ATOM 998 C C . ILE A 1 126 ? -16.892 5.998 5.733 1.00 84.00 126 ILE A C 1
ATOM 1000 O O . ILE A 1 126 ? -16.992 6.191 6.949 1.00 84.00 126 ILE A O 1
ATOM 1004 N N . LEU A 1 127 ? -16.865 4.769 5.219 1.00 83.69 127 LEU A N 1
ATOM 1005 C CA . LEU A 1 127 ? -17.075 3.558 6.007 1.00 83.69 127 LEU A CA 1
ATOM 1006 C C . LEU A 1 127 ? -15.845 3.142 6.814 1.00 83.69 127 LEU A C 1
ATOM 1008 O O . LEU A 1 127 ? -16.001 2.449 7.812 1.00 83.69 127 LEU A O 1
ATOM 1012 N N . GLY A 1 128 ? -14.629 3.562 6.467 1.00 78.25 128 GLY A N 1
ATOM 1013 C CA . GLY A 1 128 ? -13.466 3.086 7.225 1.00 78.25 128 GLY A CA 1
ATOM 1014 C C . GLY A 1 128 ? -13.393 3.613 8.657 1.00 78.25 128 GLY A C 1
ATOM 1015 O O . GLY A 1 128 ? -12.870 2.911 9.503 1.00 78.25 128 GLY A O 1
ATOM 1016 N N . VAL A 1 129 ? -13.999 4.760 8.995 1.00 78.38 129 VAL A N 1
ATOM 1017 C CA . VAL A 1 129 ? -14.099 5.195 10.408 1.00 78.38 129 VAL A CA 1
ATOM 1018 C C . VAL A 1 129 ? -14.875 4.187 11.274 1.00 78.38 129 VAL A C 1
ATOM 1020 O O . VAL A 1 129 ? -14.306 3.688 12.248 1.00 78.38 129 VAL A O 1
ATOM 1023 N N . PRO A 1 130 ? -16.138 3.833 10.954 1.00 77.50 130 PRO A N 1
ATOM 1024 C CA . PRO A 1 130 ? -16.867 2.837 11.734 1.00 77.50 130 PRO A CA 1
ATOM 1025 C C . PRO A 1 130 ? -16.272 1.428 11.612 1.00 77.50 130 PRO A C 1
ATOM 1027 O O . PRO A 1 130 ? -16.323 0.677 12.584 1.00 77.50 130 PRO A O 1
ATOM 1030 N N . LEU A 1 131 ? -15.688 1.059 10.466 1.00 78.62 131 LEU A N 1
ATOM 1031 C CA . LEU A 1 131 ? -15.076 -0.262 10.290 1.00 78.62 131 LEU A CA 1
ATOM 1032 C C . LEU A 1 131 ? -13.799 -0.415 11.127 1.00 78.62 131 LEU A C 1
ATOM 1034 O O . LEU A 1 131 ? -13.704 -1.373 11.886 1.00 78.62 131 LEU A O 1
ATOM 1038 N N . THR A 1 132 ? -12.871 0.542 11.094 1.00 77.12 132 THR A N 1
ATOM 1039 C CA . THR A 1 132 ? -11.663 0.508 11.937 1.00 77.12 132 THR A CA 1
ATOM 1040 C C . THR A 1 132 ? -12.017 0.504 13.420 1.00 77.12 132 THR A C 1
ATOM 1042 O O . THR A 1 132 ? -11.370 -0.184 14.202 1.00 77.12 132 THR A O 1
ATOM 1045 N N . MET A 1 133 ? -13.081 1.197 13.834 1.00 73.19 133 MET A N 1
ATOM 1046 C CA . MET A 1 133 ? -13.572 1.102 15.212 1.00 73.19 133 MET A CA 1
ATOM 1047 C C . MET A 1 133 ? -14.065 -0.290 15.586 1.00 73.19 133 MET A C 1
ATOM 1049 O O . MET A 1 133 ? -13.731 -0.788 16.660 1.00 73.19 133 MET A O 1
ATOM 1053 N N . LEU A 1 134 ? -14.849 -0.924 14.713 1.00 74.56 134 LEU A N 1
ATOM 1054 C CA . LEU A 1 134 ? -15.260 -2.308 14.923 1.00 74.56 134 LEU A CA 1
ATOM 1055 C C . LEU A 1 134 ? -14.017 -3.197 15.045 1.00 74.56 134 LEU A C 1
ATOM 1057 O O . LEU A 1 134 ? -13.892 -3.933 16.019 1.00 74.56 134 LEU A O 1
ATOM 1061 N N . GLN A 1 135 ? -13.057 -3.066 14.128 1.00 75.06 135 GLN A N 1
ATOM 1062 C CA . GLN A 1 135 ? -11.801 -3.820 14.142 1.00 75.06 135 GLN A CA 1
ATOM 1063 C C . GLN A 1 135 ? -10.988 -3.580 15.419 1.00 75.06 135 GLN A C 1
ATOM 1065 O O . GLN A 1 135 ? -10.475 -4.537 15.997 1.00 75.06 135 GLN A O 1
ATOM 1070 N N . ALA A 1 136 ? -10.920 -2.339 15.905 1.00 71.81 136 ALA A N 1
ATOM 1071 C CA . ALA A 1 136 ? -10.259 -1.988 17.155 1.00 71.81 136 ALA A CA 1
ATOM 1072 C C . ALA A 1 136 ? -10.967 -2.583 18.378 1.00 71.81 136 ALA A C 1
ATOM 1074 O O . ALA A 1 136 ? -10.299 -3.087 19.279 1.00 71.81 136 ALA A O 1
ATOM 1075 N N . GLY A 1 137 ? -12.304 -2.609 18.388 1.00 68.44 137 GLY A N 1
ATOM 1076 C CA . GLY A 1 137 ? -13.085 -3.302 19.414 1.00 68.44 137 GLY A CA 1
ATOM 1077 C C . GLY A 1 137 ? -12.756 -4.790 19.493 1.00 68.44 137 GLY A C 1
ATOM 1078 O O . GLY A 1 137 ? -12.493 -5.300 20.582 1.00 68.44 137 GLY A O 1
ATOM 1079 N N . TYR A 1 138 ? -12.671 -5.467 18.345 1.00 69.38 138 TYR A N 1
ATOM 1080 C CA . TYR A 1 138 ? -12.235 -6.868 18.277 1.00 69.38 138 TYR A CA 1
ATOM 1081 C C . TYR A 1 138 ? -10.768 -7.056 18.695 1.00 69.38 138 TYR A C 1
ATOM 1083 O O . TYR A 1 138 ? -10.435 -8.021 19.382 1.00 69.38 138 TYR A O 1
ATOM 1091 N N . ALA A 1 139 ? -9.884 -6.137 18.307 1.00 68.50 139 ALA A N 1
ATOM 1092 C CA . ALA A 1 139 ? -8.453 -6.216 18.591 1.00 68.50 139 ALA A CA 1
ATOM 1093 C C . ALA A 1 139 ? -8.113 -5.982 20.073 1.00 68.50 139 ALA A C 1
ATOM 1095 O O . ALA A 1 139 ? -7.255 -6.665 20.631 1.00 68.50 139 ALA A O 1
ATOM 1096 N N . LEU A 1 140 ? -8.759 -5.017 20.729 1.00 65.88 140 LEU A N 1
ATOM 1097 C CA . LEU A 1 140 ? -8.478 -4.654 22.123 1.00 65.88 140 LEU A CA 1
ATOM 1098 C C . LEU A 1 140 ? -9.195 -5.570 23.117 1.00 65.88 140 LEU A C 1
ATOM 1100 O O . LEU A 1 140 ? -8.668 -5.828 24.196 1.00 65.88 140 LEU A O 1
ATOM 1104 N N . ASN A 1 141 ? -10.343 -6.137 22.739 1.00 62.38 141 ASN A N 1
ATOM 1105 C CA . ASN A 1 141 ? -11.059 -7.122 23.550 1.00 62.38 141 ASN A CA 1
ATOM 1106 C C . ASN A 1 141 ? -10.747 -8.571 23.132 1.00 62.38 141 ASN A C 1
ATOM 1108 O O . ASN A 1 141 ? -11.598 -9.458 23.206 1.00 62.38 141 ASN A O 1
ATOM 1112 N N . TYR A 1 142 ? -9.491 -8.806 22.730 1.00 54.47 142 TYR A N 1
ATOM 1113 C CA . TYR A 1 142 ? -8.959 -10.051 22.158 1.00 54.47 142 TYR A CA 1
ATOM 1114 C C . TYR A 1 142 ? -9.271 -11.327 22.966 1.00 54.47 142 TYR A C 1
ATOM 1116 O O . TYR A 1 142 ? -9.226 -12.429 22.422 1.00 54.47 142 TYR A O 1
ATOM 1124 N N . ASN A 1 143 ? -9.572 -11.206 24.261 1.00 56.09 143 ASN A N 1
ATOM 1125 C CA . ASN A 1 143 ? -9.846 -12.336 25.152 1.00 56.09 143 ASN A CA 1
ATOM 1126 C C . ASN A 1 143 ? -11.336 -12.553 25.466 1.00 56.09 143 ASN A C 1
ATOM 1128 O O . ASN A 1 143 ? -11.671 -13.622 25.965 1.00 56.09 143 ASN A O 1
ATOM 1132 N N . ALA A 1 144 ? -12.211 -11.576 25.209 1.00 57.25 144 ALA A N 1
ATOM 1133 C CA . ALA A 1 144 ? -13.616 -11.619 25.630 1.00 57.25 144 ALA A CA 1
ATOM 1134 C C . ALA A 1 144 ? -14.622 -11.681 24.464 1.00 57.25 144 ALA A C 1
ATOM 1136 O O . ALA A 1 144 ? -15.821 -11.702 24.720 1.00 57.25 144 ALA A O 1
ATOM 1137 N N . ASP A 1 145 ? -14.148 -11.689 23.209 1.00 55.03 145 ASP A N 1
ATOM 1138 C CA . ASP A 1 145 ? -14.956 -11.751 21.975 1.00 55.03 145 ASP A CA 1
ATOM 1139 C C . ASP A 1 145 ? -16.091 -10.696 21.891 1.00 55.03 145 ASP A C 1
ATOM 1141 O O . ASP A 1 145 ? -17.054 -10.855 21.140 1.00 55.03 145 ASP A O 1
ATOM 1145 N N . ASP A 1 146 ? -15.976 -9.585 22.629 1.00 56.81 146 ASP A N 1
ATOM 1146 C CA . ASP A 1 146 ? -16.970 -8.507 22.650 1.00 56.81 146 ASP A CA 1
ATOM 1147 C C . ASP A 1 146 ? -16.424 -7.224 22.006 1.00 56.81 146 ASP A C 1
ATOM 1149 O O . ASP A 1 146 ? -15.547 -6.545 22.539 1.00 56.81 146 ASP A O 1
ATOM 1153 N N . TYR A 1 147 ? -16.982 -6.860 20.855 1.00 57.38 147 TYR A N 1
ATOM 1154 C CA . TYR A 1 147 ? -16.594 -5.670 20.097 1.00 57.38 147 TYR A CA 1
ATOM 1155 C C . TYR A 1 147 ? -17.191 -4.370 20.654 1.00 57.38 147 TYR A C 1
ATOM 1157 O O . TYR A 1 147 ? -16.742 -3.280 20.291 1.00 57.38 147 TYR A O 1
ATOM 1165 N N . LYS A 1 148 ? -18.213 -4.450 21.519 1.00 58.53 148 LYS A N 1
ATOM 1166 C CA . LYS A 1 148 ? -18.987 -3.278 21.960 1.00 58.53 148 LYS A CA 1
ATOM 1167 C C . LYS A 1 148 ? -18.225 -2.396 22.938 1.00 58.53 148 LYS A C 1
ATOM 1169 O O . LYS A 1 148 ? -18.502 -1.203 22.992 1.00 58.53 148 LYS A O 1
ATOM 1174 N N . LYS A 1 149 ? -17.251 -2.954 23.666 1.00 55.59 149 LYS A N 1
ATOM 1175 C CA . LYS A 1 149 ? -16.506 -2.245 24.719 1.00 55.59 149 LYS A CA 1
ATOM 1176 C C . LYS A 1 149 ? -15.799 -0.977 24.219 1.00 55.59 149 LYS A C 1
ATOM 1178 O O . LYS A 1 149 ? -15.734 -0.002 24.956 1.00 55.59 149 LYS A O 1
ATOM 1183 N N . TYR A 1 150 ? -15.340 -0.969 22.965 1.00 57.00 150 TYR A N 1
ATOM 1184 C CA . TYR A 1 150 ? -14.687 0.190 22.338 1.00 57.00 150 TYR A CA 1
ATOM 1185 C C . TYR A 1 150 ? -15.511 0.822 21.206 1.00 57.00 150 TYR A C 1
ATOM 1187 O O . TYR A 1 150 ? -15.065 1.786 20.585 1.00 57.00 150 TYR A O 1
ATOM 1195 N N . PHE A 1 151 ? -16.723 0.317 20.939 1.00 58.41 151 PHE A N 1
ATOM 1196 C CA . PHE A 1 151 ? -17.641 0.926 19.978 1.00 58.41 151 PHE A CA 1
ATOM 1197 C C . PHE A 1 151 ? -18.309 2.147 20.622 1.00 58.41 151 PHE A C 1
ATOM 1199 O O . PHE A 1 151 ? -19.437 2.088 21.115 1.00 58.41 151 PHE A O 1
ATOM 1206 N N . GLN A 1 152 ? -17.584 3.262 20.660 1.00 61.38 152 GLN A N 1
ATOM 1207 C CA . GLN A 1 152 ? -18.101 4.523 21.175 1.00 61.38 152 GLN A CA 1
ATOM 1208 C C . GLN A 1 152 ? -18.827 5.308 20.078 1.00 61.38 152 GLN A C 1
ATOM 1210 O O . GLN A 1 152 ? -18.438 5.320 18.910 1.00 61.38 152 GLN A O 1
ATOM 1215 N N . LYS A 1 153 ? -19.919 5.983 20.453 1.00 59.62 153 LYS A N 1
ATOM 1216 C CA . LYS A 1 153 ? -20.632 6.879 19.539 1.00 59.62 153 LYS A CA 1
ATOM 1217 C C . LYS A 1 153 ? -19.804 8.147 19.346 1.00 59.62 153 LYS A C 1
ATOM 1219 O O . LYS A 1 153 ? -19.705 8.955 20.263 1.00 59.62 153 LYS A O 1
ATOM 1224 N N . PHE A 1 154 ? -19.270 8.347 18.145 1.00 63.19 154 PHE A N 1
ATOM 1225 C CA . PHE A 1 154 ? -18.657 9.618 17.770 1.00 63.19 154 PHE A CA 1
ATOM 1226 C C . PHE A 1 154 ? -19.668 10.756 17.829 1.00 63.19 154 PHE A C 1
ATOM 1228 O O . PHE A 1 154 ? -20.782 10.646 17.299 1.00 63.19 154 PHE A O 1
ATOM 1235 N N . ARG A 1 155 ? -19.238 11.911 18.337 1.00 71.88 155 ARG A N 1
ATOM 1236 C CA . ARG A 1 155 ? -19.917 13.156 17.973 1.00 71.88 155 ARG A CA 1
ATOM 1237 C C . ARG A 1 155 ? -19.654 13.437 16.497 1.00 71.88 155 ARG A C 1
ATOM 1239 O O . ARG A 1 155 ? -18.560 13.196 15.989 1.00 71.88 155 ARG A O 1
ATOM 1246 N N . VAL A 1 156 ? -20.640 14.019 15.814 1.00 74.25 156 VAL A N 1
ATOM 1247 C CA . VAL A 1 156 ? -20.558 14.358 14.379 1.00 74.25 156 VAL A CA 1
ATOM 1248 C C . VAL A 1 156 ? -19.256 15.108 14.053 1.00 74.25 156 VAL A C 1
ATOM 1250 O O . VAL A 1 156 ? -18.573 14.791 13.084 1.00 74.25 156 VAL A O 1
ATOM 1253 N N . LYS A 1 157 ? -18.849 16.042 14.922 1.00 79.88 157 LYS A N 1
ATOM 1254 C CA . LYS A 1 157 ? -17.600 16.807 14.788 1.00 79.88 157 LYS A CA 1
ATOM 1255 C C . LYS A 1 157 ? -16.336 15.931 14.789 1.00 79.88 157 LYS A C 1
ATOM 1257 O O . LYS A 1 157 ? -15.448 16.160 13.973 1.00 79.88 157 LYS A O 1
ATOM 1262 N N . GLU A 1 158 ? -16.241 14.961 15.697 1.00 75.94 158 GLU A N 1
ATOM 1263 C CA . GLU A 1 158 ? -15.078 14.066 15.827 1.00 75.94 158 GLU A CA 1
ATOM 1264 C C . GLU A 1 158 ? -14.967 13.146 14.608 1.00 75.94 158 GLU A C 1
ATOM 1266 O O . GLU A 1 158 ? -13.884 12.996 14.042 1.00 75.94 158 GLU A O 1
ATOM 1271 N N . TYR A 1 159 ? -16.107 12.621 14.151 1.00 79.88 159 TYR A N 1
ATOM 1272 C CA . TYR A 1 159 ? -16.195 11.811 12.939 1.00 79.88 159 TYR A CA 1
ATOM 1273 C C . TYR A 1 159 ? -15.671 12.568 11.709 1.00 79.88 159 TYR A C 1
ATOM 1275 O O . TYR A 1 159 ? -14.770 12.086 11.022 1.00 79.88 159 TYR A O 1
ATOM 1283 N N . PHE A 1 160 ? -16.166 13.788 11.458 1.00 81.94 160 PHE A N 1
ATOM 1284 C CA . PHE A 1 160 ? -15.702 14.599 10.326 1.00 81.94 160 PHE A CA 1
ATOM 1285 C C . PHE A 1 160 ? -14.223 14.970 10.439 1.00 81.94 160 PHE A C 1
ATOM 1287 O O . PHE A 1 160 ? -13.513 14.981 9.435 1.00 81.94 160 PHE A O 1
ATOM 1294 N N . TYR A 1 161 ? -13.731 15.237 11.648 1.00 84.12 161 TYR A N 1
ATOM 1295 C CA . TYR A 1 161 ? -12.318 15.535 11.861 1.00 84.12 161 TYR A CA 1
ATOM 1296 C C . TYR A 1 161 ? -11.413 14.342 11.517 1.00 84.12 161 TYR A C 1
ATOM 1298 O O . TYR A 1 161 ? -10.399 14.518 10.838 1.00 84.12 161 TYR A O 1
ATOM 1306 N N . LEU A 1 162 ? -11.781 13.123 11.925 1.00 81.75 162 LEU A N 1
ATOM 1307 C CA . LEU A 1 162 ? -11.054 11.900 11.563 1.00 81.75 162 LEU A CA 1
ATOM 1308 C C . LEU A 1 162 ? -11.130 11.598 10.066 1.00 81.75 162 LEU A C 1
ATOM 1310 O O . LEU A 1 162 ? -10.132 11.170 9.483 1.00 81.75 162 LEU A O 1
ATOM 1314 N N . LEU A 1 163 ? -12.276 11.868 9.442 1.00 84.12 163 LEU A N 1
ATOM 1315 C CA . LEU A 1 163 ? -12.472 11.708 8.005 1.00 84.12 163 LEU A CA 1
ATOM 1316 C C . LEU A 1 163 ? -11.588 12.675 7.204 1.00 84.12 163 LEU A C 1
ATOM 1318 O O . LEU A 1 163 ? -10.895 12.245 6.285 1.00 84.12 163 LEU A O 1
ATOM 1322 N N . ILE A 1 164 ? -11.524 13.953 7.597 1.00 86.81 164 ILE A N 1
ATOM 1323 C CA . ILE A 1 164 ? -10.626 14.947 6.982 1.00 86.81 164 ILE A CA 1
ATOM 1324 C C . ILE A 1 164 ? -9.168 14.500 7.093 1.00 86.81 164 ILE A C 1
ATOM 1326 O O . ILE A 1 164 ? -8.422 14.575 6.117 1.00 86.81 164 ILE A O 1
ATOM 1330 N N . LYS A 1 165 ? -8.754 13.991 8.257 1.00 85.75 165 LYS A N 1
ATOM 1331 C CA . LYS A 1 165 ? -7.398 13.457 8.418 1.00 85.75 165 LYS A CA 1
ATOM 1332 C C . LYS A 1 165 ? -7.134 12.274 7.509 1.00 85.75 165 LYS A C 1
ATOM 1334 O O . LYS A 1 165 ? -6.074 12.233 6.903 1.00 85.75 165 LYS A O 1
ATOM 1339 N N . ARG A 1 166 ? -8.079 11.341 7.387 1.00 84.88 166 ARG A N 1
ATOM 1340 C CA . ARG A 1 166 ? -7.935 10.181 6.503 1.00 84.88 166 ARG A CA 1
ATOM 1341 C C . ARG A 1 166 ? -7.774 10.604 5.043 1.00 84.88 166 ARG A C 1
ATOM 1343 O O . ARG A 1 166 ? -6.886 10.101 4.365 1.00 84.88 166 ARG A O 1
ATOM 1350 N N . ILE A 1 167 ? -8.556 11.584 4.586 1.00 87.62 167 ILE A N 1
ATOM 1351 C CA . ILE A 1 167 ? -8.388 12.190 3.254 1.00 87.62 167 ILE A CA 1
ATOM 1352 C C . ILE A 1 167 ? -6.991 12.806 3.116 1.00 87.62 167 ILE A C 1
ATOM 1354 O O . ILE A 1 167 ? -6.330 12.608 2.099 1.00 87.62 167 ILE A O 1
ATOM 1358 N N . TRP A 1 168 ? -6.517 13.508 4.147 1.00 87.94 168 TRP A N 1
ATOM 1359 C CA . TRP A 1 168 ? -5.175 14.087 4.157 1.00 87.94 168 TRP A CA 1
ATOM 1360 C C . TRP A 1 168 ? -4.076 13.021 4.067 1.00 87.94 168 TRP A C 1
ATOM 1362 O O . TRP A 1 168 ? -3.129 13.194 3.306 1.00 87.94 168 TRP A O 1
ATOM 1372 N N . VAL A 1 169 ? -4.222 11.893 4.772 1.00 88.69 169 VAL A N 1
ATOM 1373 C CA . VAL A 1 169 ? -3.304 10.744 4.674 1.00 88.69 169 VAL A CA 1
ATOM 1374 C C . VAL A 1 169 ? -3.230 10.232 3.242 1.00 88.69 169 VAL A C 1
ATOM 1376 O O . VAL A 1 169 ? -2.134 10.065 2.711 1.00 88.69 169 VAL A O 1
ATOM 1379 N N . ILE A 1 170 ? -4.388 10.016 2.613 1.00 87.94 170 ILE A N 1
ATOM 1380 C CA . ILE A 1 170 ? -4.474 9.537 1.231 1.00 87.94 170 ILE A CA 1
ATOM 1381 C C . ILE A 1 170 ? -3.769 10.528 0.303 1.00 87.94 170 ILE A C 1
ATOM 1383 O O . ILE A 1 170 ? -2.884 10.136 -0.454 1.00 87.94 170 ILE A O 1
ATOM 1387 N N . PHE A 1 171 ? -4.095 11.818 0.403 1.00 88.69 171 PHE A N 1
ATOM 1388 C CA . PHE A 1 171 ? -3.468 12.864 -0.405 1.00 88.69 171 PHE A CA 1
ATOM 1389 C C . PHE A 1 171 ? -1.941 12.896 -0.238 1.00 88.69 171 PHE A C 1
ATOM 1391 O O . PHE A 1 171 ? -1.210 12.889 -1.230 1.00 88.69 171 PHE A O 1
ATOM 1398 N N . CYS A 1 172 ? -1.448 12.875 1.003 1.00 90.69 172 CYS A N 1
ATOM 1399 C CA . CYS A 1 172 ? -0.017 12.840 1.285 1.00 90.69 172 CYS A CA 1
ATOM 1400 C C . CYS A 1 172 ? 0.649 11.586 0.711 1.00 90.69 172 CYS A C 1
ATOM 1402 O O . CYS A 1 172 ? 1.713 11.705 0.114 1.00 90.69 172 CYS A O 1
ATOM 1404 N N . ALA A 1 173 ? 0.029 10.409 0.827 1.00 91.06 173 ALA A N 1
ATOM 1405 C CA . ALA A 1 173 ? 0.572 9.169 0.276 1.00 91.06 173 ALA A CA 1
ATOM 1406 C C . ALA A 1 173 ? 0.718 9.231 -1.253 1.00 91.06 173 ALA A C 1
ATOM 1408 O O . ALA A 1 173 ? 1.769 8.862 -1.777 1.00 91.06 173 ALA A O 1
ATOM 1409 N N . TYR A 1 174 ? -0.286 9.760 -1.963 1.00 89.88 174 TYR A N 1
ATOM 1410 C CA . TYR A 1 174 ? -0.205 9.986 -3.411 1.00 89.88 174 TYR A CA 1
ATOM 1411 C C . TYR A 1 174 ? 0.917 10.959 -3.777 1.00 89.88 174 TYR A C 1
ATOM 1413 O O . TYR A 1 174 ? 1.724 10.664 -4.661 1.00 89.88 174 TYR A O 1
ATOM 1421 N N . LEU A 1 175 ? 0.999 12.097 -3.083 1.00 92.50 175 LEU A N 1
ATOM 1422 C CA . LEU A 1 175 ? 2.032 13.100 -3.333 1.00 92.50 175 LEU A CA 1
ATOM 1423 C C . LEU A 1 175 ? 3.434 12.528 -3.089 1.00 92.50 175 LEU A C 1
ATOM 1425 O O . LEU A 1 175 ? 4.322 12.696 -3.923 1.00 92.50 175 LEU A O 1
ATOM 1429 N N . THR A 1 176 ? 3.636 11.820 -1.977 1.00 93.00 176 THR A N 1
ATOM 1430 C CA . THR A 1 176 ? 4.922 11.197 -1.651 1.00 93.00 176 THR A CA 1
ATOM 1431 C C . THR A 1 176 ? 5.281 10.112 -2.662 1.00 93.00 176 THR A C 1
ATOM 1433 O O . THR A 1 176 ? 6.392 10.135 -3.181 1.00 93.00 176 THR A O 1
ATOM 1436 N N . ALA A 1 177 ? 4.354 9.218 -3.024 1.00 93.06 177 ALA A N 1
ATOM 1437 C CA . ALA A 1 177 ? 4.599 8.183 -4.031 1.00 93.06 177 ALA A CA 1
ATOM 1438 C C . ALA A 1 177 ? 5.016 8.780 -5.384 1.00 93.06 177 ALA A C 1
ATOM 1440 O O . ALA A 1 177 ? 5.980 8.314 -6.001 1.00 93.06 177 ALA A O 1
ATOM 1441 N N . PHE A 1 178 ? 4.328 9.838 -5.820 1.00 91.12 178 PHE A N 1
ATOM 1442 C CA . PHE A 1 178 ? 4.647 10.555 -7.051 1.00 91.12 178 PHE A CA 1
ATOM 1443 C C . PHE A 1 178 ? 6.041 11.187 -6.993 1.00 91.12 178 PHE A C 1
ATOM 1445 O O . PHE A 1 178 ? 6.874 10.917 -7.859 1.00 91.12 178 PHE A O 1
ATOM 1452 N N . MET A 1 179 ? 6.329 11.967 -5.946 1.00 95.12 179 MET A N 1
ATOM 1453 C CA . MET A 1 179 ? 7.617 12.650 -5.791 1.00 95.12 179 MET A CA 1
ATOM 1454 C C . MET A 1 179 ? 8.779 11.660 -5.666 1.00 95.12 179 MET A C 1
ATOM 1456 O O . MET A 1 179 ? 9.821 11.853 -6.287 1.00 95.12 179 MET A O 1
ATOM 1460 N N . THR A 1 180 ? 8.606 10.567 -4.917 1.00 93.75 180 THR A N 1
ATOM 1461 C CA . THR A 1 180 ? 9.623 9.517 -4.793 1.00 93.75 180 THR A CA 1
ATOM 1462 C C . THR A 1 180 ? 9.850 8.800 -6.122 1.00 93.75 180 THR A C 1
ATOM 1464 O O . THR A 1 180 ? 11.002 8.606 -6.502 1.00 93.75 180 THR A O 1
ATOM 1467 N N . THR A 1 181 ? 8.789 8.463 -6.867 1.00 93.56 181 THR A N 1
ATOM 1468 C CA . THR A 1 181 ? 8.936 7.877 -8.213 1.00 93.56 181 THR A CA 1
ATOM 1469 C C . THR A 1 181 ? 9.711 8.829 -9.121 1.00 93.56 181 THR A C 1
ATOM 1471 O O . THR A 1 181 ? 10.687 8.421 -9.747 1.00 93.56 181 THR A O 1
ATOM 1474 N N . PHE A 1 182 ? 9.315 10.104 -9.166 1.00 93.19 182 PHE A N 1
ATOM 1475 C CA . PHE A 1 182 ? 9.989 11.113 -9.976 1.00 93.19 182 PHE A CA 1
ATOM 1476 C C . PHE A 1 182 ? 11.483 11.191 -9.647 1.00 93.19 182 PHE A C 1
ATOM 1478 O O . PHE A 1 182 ? 12.309 11.108 -10.551 1.00 93.19 182 PHE A O 1
ATOM 1485 N N . LEU A 1 183 ? 11.839 11.271 -8.361 1.00 95.69 183 LEU A N 1
ATOM 1486 C CA . LEU A 1 183 ? 13.234 11.330 -7.922 1.00 95.69 183 LEU A CA 1
ATOM 1487 C C . LEU A 1 183 ? 14.033 10.086 -8.328 1.00 95.69 183 LEU A C 1
ATOM 1489 O O . LEU A 1 183 ? 15.162 10.228 -8.791 1.00 95.69 183 LEU A O 1
ATOM 1493 N N . ILE A 1 184 ? 13.455 8.886 -8.209 1.00 94.19 184 ILE A N 1
ATOM 1494 C CA . ILE A 1 184 ? 14.106 7.636 -8.635 1.00 94.19 184 ILE A CA 1
ATOM 1495 C C . ILE A 1 184 ? 14.460 7.705 -10.124 1.00 94.19 184 ILE A C 1
ATOM 1497 O O . ILE A 1 184 ? 15.620 7.518 -10.493 1.00 94.19 184 ILE A O 1
ATOM 1501 N N . PHE A 1 185 ? 13.486 8.012 -10.983 1.00 92.31 185 PHE A N 1
ATOM 1502 C CA . PHE A 1 185 ? 13.712 8.055 -12.430 1.00 92.31 185 PHE A CA 1
ATOM 1503 C C . PHE A 1 185 ? 14.597 9.228 -12.854 1.00 92.31 185 PHE A C 1
ATOM 1505 O O . PHE A 1 185 ? 15.392 9.084 -13.780 1.00 92.31 185 PHE A O 1
ATOM 1512 N N . PHE A 1 186 ? 14.516 10.359 -12.157 1.00 91.88 186 PHE A N 1
ATOM 1513 C CA . PHE A 1 186 ? 15.380 11.510 -12.393 1.00 91.88 186 PHE A CA 1
ATOM 1514 C C . PHE A 1 186 ? 16.849 11.185 -12.097 1.00 91.88 186 PHE A C 1
ATOM 1516 O O . PHE A 1 186 ? 17.713 11.416 -12.942 1.00 91.88 186 PHE A O 1
ATOM 1523 N N . ILE A 1 187 ? 17.137 10.581 -10.940 1.00 94.44 187 ILE A N 1
ATOM 1524 C CA . ILE A 1 187 ? 18.500 10.186 -10.555 1.00 94.44 187 ILE A CA 1
ATOM 1525 C C . ILE A 1 187 ? 19.045 9.119 -11.509 1.00 94.44 187 ILE A C 1
ATOM 1527 O O . ILE A 1 187 ? 20.171 9.250 -11.990 1.00 94.44 187 ILE A O 1
ATOM 1531 N N . ILE A 1 188 ? 18.250 8.093 -11.833 1.00 91.12 188 ILE A N 1
ATOM 1532 C CA . ILE A 1 188 ? 18.640 7.062 -12.810 1.00 91.12 188 ILE A CA 1
ATOM 1533 C C . ILE A 1 188 ? 18.932 7.701 -14.172 1.00 91.12 188 ILE A C 1
ATOM 1535 O O . ILE A 1 188 ? 19.937 7.368 -14.797 1.00 91.12 188 ILE A O 1
ATOM 1539 N N . GLY A 1 189 ? 18.100 8.649 -14.610 1.00 88.62 189 GLY A N 1
ATOM 1540 C CA . GLY A 1 189 ? 18.294 9.393 -15.853 1.00 88.62 189 GLY A CA 1
ATOM 1541 C C . GLY A 1 189 ? 19.603 10.184 -15.875 1.00 88.62 189 GLY A C 1
ATOM 1542 O O . GLY A 1 189 ? 20.329 10.122 -16.866 1.00 88.62 189 GLY A O 1
ATOM 1543 N N . ILE A 1 190 ? 19.950 10.861 -14.775 1.00 90.31 190 ILE A N 1
ATOM 1544 C CA . ILE A 1 190 ? 21.228 11.581 -14.635 1.00 90.31 190 ILE A CA 1
ATOM 1545 C C . ILE A 1 190 ? 22.413 10.616 -14.703 1.00 90.31 190 ILE A C 1
ATOM 1547 O O . ILE A 1 190 ? 23.349 10.853 -15.465 1.00 90.31 190 ILE A O 1
ATOM 1551 N N . ILE A 1 191 ? 22.382 9.522 -13.935 1.00 90.56 191 ILE A N 1
ATOM 1552 C CA . ILE A 1 191 ? 23.462 8.522 -13.934 1.00 90.56 191 ILE A CA 1
ATOM 1553 C C . ILE A 1 191 ? 23.642 7.955 -15.344 1.00 90.56 191 ILE A C 1
ATOM 1555 O O . ILE A 1 191 ? 24.764 7.869 -15.844 1.00 90.56 191 ILE A O 1
ATOM 1559 N N . PHE A 1 192 ? 22.535 7.614 -16.004 1.00 87.38 192 PHE A N 1
ATOM 1560 C CA . PHE A 1 192 ? 22.549 7.103 -17.366 1.00 87.38 192 PHE A CA 1
ATOM 1561 C C . PHE A 1 192 ? 23.145 8.116 -18.352 1.00 87.38 192 PHE A C 1
ATOM 1563 O O . PHE A 1 192 ? 23.982 7.737 -19.172 1.00 87.38 192 PHE A O 1
ATOM 1570 N N . ALA A 1 193 ? 22.792 9.400 -18.235 1.00 86.12 193 ALA A N 1
ATOM 1571 C CA . ALA A 1 193 ? 23.352 10.470 -19.059 1.00 86.12 193 ALA A CA 1
ATOM 1572 C C . ALA A 1 193 ? 24.871 10.582 -18.895 1.00 86.12 193 ALA A C 1
ATOM 1574 O O . ALA A 1 193 ? 25.605 10.546 -19.881 1.00 86.12 193 ALA A O 1
ATOM 1575 N N . ILE A 1 194 ? 25.346 10.649 -17.648 1.00 88.19 194 ILE A N 1
ATOM 1576 C CA . ILE A 1 194 ? 26.773 10.784 -17.328 1.00 88.19 194 ILE A CA 1
ATOM 1577 C C . ILE A 1 194 ? 27.567 9.605 -17.897 1.00 88.19 194 ILE A C 1
ATOM 1579 O O . ILE A 1 194 ? 28.571 9.808 -18.578 1.00 88.19 194 ILE A O 1
ATOM 1583 N N . VAL A 1 195 ? 27.107 8.372 -17.662 1.00 87.75 195 VAL A N 1
ATOM 1584 C CA . VAL A 1 195 ? 27.790 7.156 -18.137 1.00 87.75 195 VAL A CA 1
ATOM 1585 C C . VAL A 1 195 ? 27.826 7.091 -19.663 1.00 87.75 195 VAL A C 1
ATOM 1587 O O . VAL A 1 195 ? 28.827 6.669 -20.240 1.00 87.75 195 VAL A O 1
ATOM 1590 N N . THR A 1 196 ? 26.745 7.495 -20.324 1.00 84.00 196 THR A N 1
ATOM 1591 C CA . THR A 1 196 ? 26.612 7.409 -21.785 1.00 84.00 196 THR A CA 1
ATOM 1592 C C . THR A 1 196 ? 27.475 8.460 -22.485 1.00 84.00 196 THR A C 1
ATOM 1594 O O . THR A 1 196 ? 28.190 8.129 -23.432 1.00 84.00 196 THR A O 1
ATOM 1597 N N . ILE A 1 197 ? 27.512 9.688 -21.958 1.00 83.62 197 ILE A N 1
ATOM 1598 C CA . ILE A 1 197 ? 28.396 10.761 -22.442 1.00 83.62 197 ILE A CA 1
ATOM 1599 C C . ILE A 1 197 ? 29.867 10.397 -22.210 1.00 83.62 197 ILE A C 1
ATOM 1601 O O . ILE A 1 197 ? 30.689 10.549 -23.110 1.00 83.62 197 ILE A O 1
ATOM 1605 N N . ALA A 1 198 ? 30.210 9.839 -21.043 1.00 84.62 198 ALA A N 1
ATOM 1606 C CA . ALA A 1 198 ? 31.576 9.394 -20.749 1.00 84.62 198 ALA A CA 1
ATOM 1607 C C . ALA A 1 198 ? 32.074 8.288 -21.701 1.00 84.62 198 ALA A C 1
ATOM 1609 O O . ALA A 1 198 ? 33.276 8.151 -21.911 1.00 84.62 198 ALA A O 1
ATOM 1610 N N . LYS A 1 199 ? 31.161 7.512 -22.300 1.00 85.69 199 LYS A N 1
ATOM 1611 C CA . LYS A 1 199 ? 31.462 6.486 -23.314 1.00 85.69 199 LYS A CA 1
ATOM 1612 C C . LYS A 1 199 ? 31.534 7.033 -24.748 1.00 85.69 199 LYS A C 1
ATOM 1614 O O . LYS A 1 199 ? 31.711 6.248 -25.674 1.00 85.69 199 LYS A O 1
ATOM 1619 N N . GLY A 1 200 ? 31.408 8.348 -24.939 1.00 84.38 200 GLY A N 1
ATOM 1620 C CA . GLY A 1 200 ? 31.527 9.013 -26.240 1.00 84.38 200 GLY A CA 1
ATOM 1621 C C . GLY A 1 200 ? 30.230 9.108 -27.050 1.00 84.38 200 GLY A C 1
ATOM 1622 O O . GLY A 1 200 ? 30.282 9.488 -28.215 1.00 84.38 200 GLY A O 1
ATOM 1623 N N . SER A 1 201 ? 29.073 8.772 -26.467 1.00 80.88 201 SER A N 1
ATOM 1624 C CA . SER A 1 201 ? 27.769 8.963 -27.117 1.00 80.88 201 SER A CA 1
ATOM 1625 C C . SER A 1 201 ? 27.286 10.408 -26.973 1.00 80.88 201 SER A C 1
ATOM 1627 O O . SER A 1 201 ? 27.579 11.076 -25.981 1.00 80.88 201 SER A O 1
ATOM 1629 N N . ASP A 1 202 ? 26.485 10.877 -27.929 1.00 83.44 202 ASP A N 1
ATOM 1630 C CA . ASP A 1 202 ? 25.853 12.195 -27.876 1.00 83.44 202 ASP A CA 1
ATOM 1631 C C . ASP A 1 202 ? 24.473 12.170 -27.187 1.00 83.44 202 ASP A C 1
ATOM 1633 O O . ASP A 1 202 ? 23.871 11.118 -26.938 1.00 83.44 202 ASP A O 1
ATOM 1637 N N . LEU A 1 203 ? 23.969 13.365 -26.857 1.00 80.38 203 LEU A N 1
ATOM 1638 C CA . LEU A 1 203 ? 22.667 13.544 -26.208 1.00 80.38 203 LEU A CA 1
ATOM 1639 C C . LEU A 1 203 ? 21.510 13.071 -27.108 1.00 80.38 203 LEU A C 1
ATOM 1641 O O . LEU A 1 203 ? 20.513 12.552 -26.612 1.00 80.38 203 LEU A O 1
ATOM 1645 N N . ALA A 1 204 ? 21.645 13.219 -28.429 1.00 83.56 204 ALA A N 1
ATOM 1646 C CA . ALA A 1 204 ? 20.620 12.830 -29.396 1.00 83.56 204 ALA A CA 1
ATOM 1647 C C . ALA A 1 204 ? 20.397 11.309 -29.419 1.00 83.56 204 ALA A C 1
ATOM 1649 O O . ALA A 1 204 ? 19.253 10.851 -29.376 1.00 83.56 204 ALA A O 1
ATOM 1650 N N . SER A 1 205 ? 21.475 10.523 -29.399 1.00 82.94 205 SER A N 1
ATOM 1651 C CA . SER A 1 205 ? 21.413 9.059 -29.326 1.00 82.94 205 SER A CA 1
ATOM 1652 C C . SER A 1 205 ? 20.777 8.584 -28.022 1.00 82.94 205 SER A C 1
ATOM 1654 O O . SER A 1 205 ? 19.978 7.646 -28.019 1.00 82.94 205 SER A O 1
ATOM 1656 N N . MET A 1 206 ? 21.059 9.272 -26.914 1.00 82.81 206 MET A N 1
ATOM 1657 C CA . MET A 1 206 ? 20.439 8.990 -25.618 1.00 82.81 206 MET A CA 1
ATOM 1658 C C . MET A 1 206 ? 18.926 9.266 -25.637 1.00 82.81 206 MET A C 1
ATOM 1660 O O . MET A 1 206 ? 18.143 8.432 -25.177 1.00 82.81 206 MET A O 1
ATOM 1664 N N . ILE A 1 207 ? 18.501 10.403 -26.198 1.00 83.81 207 ILE A N 1
ATOM 1665 C CA . ILE A 1 207 ? 17.078 10.753 -26.338 1.00 83.81 207 ILE A CA 1
ATOM 1666 C C . IL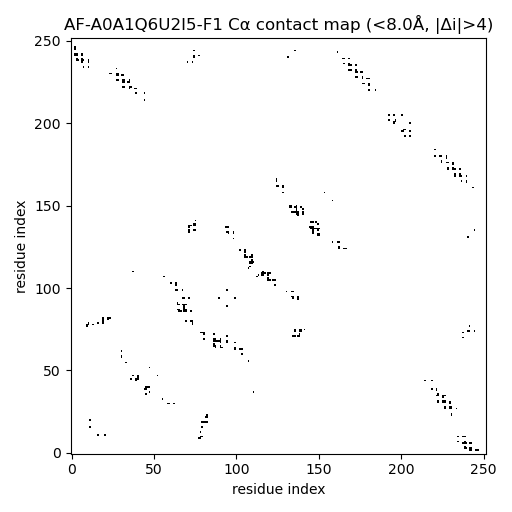E A 1 207 ? 16.359 9.728 -27.221 1.00 83.81 207 ILE A C 1
ATOM 1668 O O . ILE A 1 207 ? 15.272 9.269 -26.862 1.00 83.81 207 ILE A O 1
ATOM 1672 N N . MET A 1 208 ? 16.967 9.311 -28.336 1.00 85.94 208 MET A N 1
ATOM 1673 C CA . MET A 1 208 ? 16.411 8.250 -29.182 1.00 85.94 208 MET A CA 1
ATOM 1674 C C . MET A 1 208 ? 16.268 6.928 -28.428 1.00 85.94 208 MET A C 1
ATOM 1676 O O . MET A 1 208 ? 15.213 6.299 -28.508 1.00 85.94 208 MET A O 1
ATOM 1680 N N . LEU A 1 209 ? 17.276 6.522 -27.651 1.00 85.19 209 LEU A N 1
ATOM 1681 C CA . LEU A 1 209 ? 17.217 5.290 -26.865 1.00 85.19 209 LEU A CA 1
ATOM 1682 C C . LEU A 1 209 ? 16.064 5.320 -25.849 1.00 85.19 209 LEU A C 1
ATOM 1684 O O . LEU A 1 209 ? 15.306 4.353 -25.755 1.00 85.19 209 LEU A O 1
ATOM 1688 N N . ILE A 1 210 ? 15.898 6.429 -25.125 1.00 85.25 210 ILE A N 1
ATOM 1689 C CA . ILE A 1 210 ? 14.796 6.608 -24.166 1.00 85.25 210 ILE A CA 1
ATOM 1690 C C . ILE A 1 210 ? 13.449 6.537 -24.884 1.00 85.25 210 ILE A C 1
ATOM 1692 O O . ILE A 1 210 ? 12.563 5.798 -24.459 1.00 85.25 210 ILE A O 1
ATOM 1696 N N . THR A 1 211 ? 13.316 7.253 -26.001 1.00 86.94 211 THR A N 1
ATOM 1697 C CA . THR A 1 211 ? 12.073 7.304 -26.782 1.00 86.94 211 THR A CA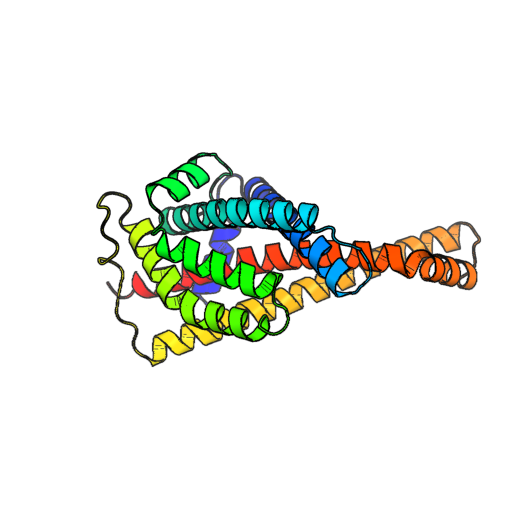 1
ATOM 1698 C C . THR A 1 211 ? 11.712 5.923 -27.335 1.00 86.94 211 THR A C 1
ATOM 1700 O O . THR A 1 211 ? 10.568 5.490 -27.223 1.00 86.94 211 THR A O 1
ATOM 1703 N N . SER A 1 212 ? 12.695 5.170 -27.839 1.00 89.38 212 SER A N 1
ATOM 1704 C CA . SER A 1 212 ? 12.488 3.805 -28.348 1.00 89.38 212 SER A CA 1
ATOM 1705 C C . SER A 1 212 ? 12.042 2.806 -27.271 1.00 89.38 212 SER A C 1
ATOM 1707 O O . SER A 1 212 ? 11.411 1.801 -27.586 1.00 89.38 212 SER A O 1
ATOM 1709 N N . ASN A 1 213 ? 12.313 3.099 -25.994 1.00 90.75 213 ASN A N 1
ATOM 1710 C CA . ASN A 1 213 ? 11.946 2.264 -24.848 1.00 90.75 213 ASN A CA 1
ATOM 1711 C C . ASN A 1 213 ? 10.800 2.853 -24.013 1.00 90.75 213 ASN A C 1
ATOM 1713 O O . ASN A 1 213 ? 10.553 2.384 -22.899 1.00 90.75 213 ASN A O 1
ATOM 1717 N N . GLN A 1 214 ? 10.072 3.849 -24.532 1.00 88.75 214 GLN A N 1
ATOM 1718 C CA . GLN A 1 214 ? 9.046 4.574 -23.779 1.00 88.75 214 GLN A CA 1
ATOM 1719 C C . GLN A 1 214 ? 8.004 3.636 -23.154 1.00 88.75 214 GLN A C 1
ATOM 1721 O O . GLN A 1 214 ? 7.709 3.763 -21.971 1.00 88.75 214 GLN A O 1
ATOM 1726 N N . THR A 1 215 ? 7.522 2.626 -23.883 1.00 88.44 215 THR A N 1
ATOM 1727 C CA . THR A 1 215 ? 6.549 1.651 -23.355 1.00 88.44 215 THR A CA 1
ATOM 1728 C C . THR A 1 215 ? 7.104 0.839 -22.183 1.00 88.44 215 THR A C 1
ATOM 1730 O O . THR A 1 215 ? 6.394 0.586 -21.210 1.00 88.44 215 THR A O 1
ATOM 1733 N N . VAL A 1 216 ? 8.374 0.430 -22.244 1.00 90.00 216 VAL A N 1
ATOM 1734 C CA . VAL A 1 216 ? 9.031 -0.319 -21.159 1.00 90.00 216 VAL A CA 1
ATOM 1735 C C . VAL A 1 216 ? 9.211 0.579 -19.937 1.00 90.00 216 VAL A C 1
ATOM 1737 O O . VAL A 1 216 ? 8.932 0.156 -18.815 1.00 90.00 216 VAL A O 1
ATOM 1740 N N . LEU A 1 217 ? 9.605 1.834 -20.156 1.00 89.38 217 LEU A N 1
ATOM 1741 C CA . LEU A 1 217 ? 9.742 2.832 -19.099 1.00 89.38 217 LEU A CA 1
ATOM 1742 C C . LEU A 1 217 ? 8.397 3.144 -18.437 1.00 89.38 217 LEU A C 1
ATOM 1744 O O . LEU A 1 217 ? 8.340 3.193 -17.212 1.00 89.38 217 LEU A O 1
ATOM 1748 N N . THR A 1 218 ? 7.312 3.264 -19.207 1.00 89.12 218 THR A N 1
ATOM 1749 C CA . THR A 1 218 ? 5.952 3.445 -18.674 1.00 89.12 218 THR A CA 1
ATOM 1750 C C . THR A 1 218 ? 5.493 2.240 -17.855 1.00 89.12 218 THR A C 1
ATOM 1752 O O . THR A 1 218 ? 4.896 2.408 -16.791 1.00 89.12 218 THR A O 1
ATOM 1755 N N . LYS A 1 219 ? 5.797 1.012 -18.299 1.00 91.69 219 LYS A N 1
ATOM 1756 C CA . LYS A 1 219 ? 5.516 -0.204 -17.517 1.00 91.69 219 LYS A CA 1
ATOM 1757 C C . LYS A 1 219 ? 6.260 -0.179 -16.184 1.00 91.69 219 LYS A C 1
ATOM 1759 O O . LYS A 1 219 ? 5.644 -0.356 -15.134 1.00 91.69 219 LYS A O 1
ATOM 1764 N N . LEU A 1 220 ? 7.567 0.076 -16.222 1.00 91.25 220 LEU A N 1
ATOM 1765 C CA . LEU A 1 220 ? 8.407 0.117 -15.028 1.00 91.25 220 LEU A CA 1
ATOM 1766 C C . LEU A 1 220 ? 7.963 1.219 -14.060 1.00 91.25 220 LEU A C 1
ATOM 1768 O O . LEU A 1 220 ? 7.820 0.951 -12.869 1.00 91.25 220 LEU A O 1
ATOM 1772 N N . SER A 1 221 ? 7.704 2.432 -14.555 1.00 91.31 221 SER A N 1
ATOM 1773 C CA . SER A 1 221 ? 7.263 3.550 -13.716 1.00 91.31 221 SER A CA 1
ATOM 1774 C C . SER A 1 221 ? 5.913 3.266 -13.070 1.00 91.31 221 SER A C 1
ATOM 1776 O O . SER A 1 221 ? 5.763 3.490 -11.873 1.00 91.31 221 SER A O 1
ATOM 1778 N N . THR A 1 222 ? 4.975 2.660 -13.804 1.00 90.75 222 THR A N 1
ATOM 1779 C CA . THR A 1 222 ? 3.666 2.265 -13.264 1.00 90.75 222 THR A CA 1
ATOM 1780 C C . THR A 1 222 ? 3.800 1.245 -12.134 1.00 90.75 222 THR A C 1
ATOM 1782 O O . THR A 1 222 ? 3.131 1.380 -11.109 1.00 90.75 222 THR A O 1
ATOM 1785 N N . TYR A 1 223 ? 4.670 0.239 -12.268 1.00 91.25 223 TYR A N 1
ATOM 1786 C CA . TYR A 1 223 ? 4.902 -0.724 -11.186 1.00 91.25 223 TYR A CA 1
ATOM 1787 C C . TYR A 1 223 ? 5.565 -0.075 -9.971 1.00 91.25 223 TYR A C 1
ATOM 1789 O O . TYR A 1 223 ? 5.084 -0.257 -8.854 1.00 91.25 223 TYR A O 1
ATOM 1797 N N . VAL A 1 224 ? 6.624 0.714 -10.174 1.00 91.50 224 VAL A N 1
ATOM 1798 C CA . VAL A 1 224 ? 7.328 1.407 -9.081 1.00 91.50 224 VAL A CA 1
ATOM 1799 C C . VAL A 1 224 ? 6.378 2.344 -8.333 1.00 91.50 224 VAL A C 1
ATOM 1801 O O . VAL A 1 224 ? 6.311 2.286 -7.106 1.00 91.50 224 VAL A O 1
ATOM 1804 N N . SER A 1 225 ? 5.594 3.152 -9.050 1.00 91.62 225 SER A N 1
ATOM 1805 C CA . SER A 1 225 ? 4.613 4.051 -8.439 1.00 91.62 225 SER A CA 1
ATOM 1806 C C . SER A 1 225 ? 3.546 3.304 -7.656 1.00 91.62 225 SER A C 1
ATOM 1808 O O . SER A 1 225 ? 3.231 3.719 -6.546 1.00 91.62 225 SER A O 1
ATOM 1810 N N . ASN A 1 226 ? 3.016 2.196 -8.183 1.00 90.44 226 ASN A N 1
ATOM 1811 C CA . ASN A 1 226 ? 2.017 1.410 -7.459 1.00 90.44 226 ASN A CA 1
ATOM 1812 C C . ASN A 1 226 ? 2.598 0.765 -6.196 1.00 90.44 226 ASN A C 1
ATOM 1814 O O . ASN A 1 226 ? 1.946 0.792 -5.156 1.00 90.44 226 ASN A O 1
ATOM 1818 N N . ILE A 1 227 ? 3.826 0.232 -6.250 1.00 92.06 227 ILE A N 1
ATOM 1819 C CA . ILE A 1 227 ? 4.499 -0.354 -5.076 1.00 92.06 227 ILE A CA 1
ATOM 1820 C C . ILE A 1 227 ? 4.670 0.694 -3.981 1.00 92.06 227 ILE A C 1
ATOM 1822 O O . ILE A 1 227 ? 4.285 0.461 -2.834 1.00 92.06 227 ILE A O 1
ATOM 1826 N N . LEU A 1 228 ? 5.192 1.865 -4.344 1.00 92.75 228 LEU A N 1
ATOM 1827 C CA . LEU A 1 228 ? 5.367 2.971 -3.408 1.00 92.75 228 LEU A CA 1
ATOM 1828 C C . LEU A 1 228 ? 4.028 3.465 -2.859 1.00 92.75 228 LEU A C 1
ATOM 1830 O O . LEU A 1 228 ? 3.912 3.684 -1.657 1.00 92.75 228 LEU A O 1
ATOM 1834 N N . LEU A 1 229 ? 3.008 3.601 -3.709 1.00 91.75 229 LEU A N 1
ATOM 1835 C CA . LEU A 1 229 ? 1.685 4.066 -3.303 1.00 91.75 229 LEU A CA 1
ATOM 1836 C C . LEU A 1 229 ? 1.035 3.120 -2.292 1.00 91.75 229 LEU A C 1
ATOM 1838 O O . LEU A 1 229 ? 0.609 3.576 -1.234 1.00 91.75 229 LEU A O 1
ATOM 1842 N N . VAL A 1 230 ? 0.988 1.816 -2.580 1.00 90.25 230 VAL A N 1
ATOM 1843 C CA . VAL A 1 230 ? 0.399 0.821 -1.666 1.00 90.25 230 VAL A CA 1
ATOM 1844 C C . VAL A 1 230 ? 1.157 0.796 -0.341 1.00 90.25 230 VAL A C 1
ATOM 1846 O O . VAL A 1 230 ? 0.532 0.748 0.717 1.00 90.25 230 VAL A O 1
ATOM 1849 N N . TYR A 1 231 ? 2.488 0.899 -0.373 1.00 91.38 231 TYR A N 1
ATOM 1850 C CA . TYR A 1 231 ? 3.297 0.975 0.842 1.00 91.38 231 TYR A CA 1
ATOM 1851 C C . TYR A 1 231 ? 3.000 2.235 1.672 1.00 91.38 231 TYR A C 1
ATOM 1853 O O . TYR A 1 231 ? 2.710 2.130 2.865 1.00 91.38 231 TYR A O 1
ATOM 1861 N N . PHE A 1 232 ? 3.019 3.424 1.061 1.00 91.94 232 PHE A N 1
ATOM 1862 C CA . PHE A 1 232 ? 2.752 4.676 1.776 1.00 91.94 232 PHE A CA 1
ATOM 1863 C C . PHE A 1 232 ? 1.316 4.757 2.296 1.00 91.94 232 PHE A C 1
ATOM 1865 O O . PHE A 1 232 ? 1.109 5.238 3.411 1.00 91.94 232 PHE A O 1
ATOM 1872 N N . LEU A 1 233 ? 0.337 4.249 1.540 1.00 89.69 233 LEU A N 1
ATOM 1873 C CA . LEU A 1 233 ? -1.040 4.117 2.014 1.00 89.69 233 LEU A CA 1
ATOM 1874 C C . LEU A 1 233 ? -1.109 3.182 3.220 1.00 89.69 233 LEU A C 1
ATOM 1876 O O . LEU A 1 233 ? -1.685 3.570 4.228 1.00 89.69 233 LEU A O 1
ATOM 1880 N N . SER A 1 234 ? -0.462 2.016 3.168 1.00 88.81 234 SER A N 1
ATOM 1881 C CA . SER A 1 234 ? -0.452 1.050 4.277 1.00 88.81 234 SER A CA 1
ATOM 1882 C C . SER A 1 234 ? 0.139 1.648 5.556 1.00 88.81 234 SER A C 1
ATOM 1884 O O . SER A 1 234 ? -0.467 1.567 6.620 1.00 88.81 234 SER A O 1
ATOM 1886 N N . VAL A 1 235 ? 1.287 2.329 5.463 1.00 89.31 235 VAL A N 1
ATOM 1887 C CA . VAL A 1 235 ? 1.882 3.051 6.604 1.00 89.31 235 VAL A CA 1
ATOM 1888 C C . VAL A 1 235 ? 0.949 4.157 7.107 1.00 89.31 235 VAL A C 1
ATOM 1890 O O . VAL A 1 235 ? 0.803 4.346 8.316 1.00 89.31 235 VAL A O 1
ATOM 1893 N N . GLY A 1 236 ? 0.309 4.881 6.189 1.00 87.44 236 GLY A N 1
ATOM 1894 C CA . GLY A 1 236 ? -0.650 5.932 6.502 1.00 87.44 236 GLY A CA 1
ATOM 1895 C C . GLY A 1 236 ? -1.884 5.423 7.250 1.00 87.44 236 GLY A C 1
ATOM 1896 O O . GLY A 1 236 ? -2.285 6.051 8.230 1.00 87.44 236 GLY A O 1
ATOM 1897 N N . VAL A 1 237 ? -2.451 4.288 6.825 1.00 86.44 237 VAL A N 1
ATOM 1898 C CA . VAL A 1 237 ? -3.582 3.630 7.496 1.00 86.44 237 VAL A CA 1
ATOM 1899 C C . VAL A 1 237 ? -3.185 3.219 8.907 1.00 86.44 237 VAL A C 1
ATOM 1901 O O . VAL A 1 237 ? -3.836 3.654 9.848 1.00 86.44 237 VAL A O 1
ATOM 1904 N N . LEU A 1 238 ? -2.056 2.527 9.087 1.00 87.62 238 LEU A N 1
ATOM 1905 C CA . LEU A 1 238 ? -1.590 2.119 10.420 1.00 87.62 238 LEU A CA 1
ATOM 1906 C C . LEU A 1 238 ? -1.374 3.321 11.360 1.00 87.62 238 LEU A C 1
ATOM 1908 O O . LEU A 1 238 ? -1.737 3.280 12.536 1.00 87.62 238 LEU A O 1
ATOM 1912 N N . ALA A 1 239 ? -0.810 4.422 10.853 1.00 87.31 239 ALA A N 1
ATOM 1913 C CA . ALA A 1 239 ? -0.615 5.637 11.647 1.00 87.31 239 ALA A CA 1
ATOM 1914 C C . ALA A 1 239 ? -1.947 6.303 12.030 1.00 87.31 239 ALA A C 1
ATOM 1916 O O . ALA A 1 239 ? -2.076 6.864 13.123 1.00 87.31 239 ALA A O 1
ATOM 1917 N N . TRP A 1 240 ? -2.929 6.255 11.131 1.00 86.62 240 TRP A N 1
ATOM 1918 C CA . TRP A 1 240 ? -4.268 6.777 11.368 1.00 86.62 240 TRP A CA 1
ATOM 1919 C C . TRP A 1 240 ? -5.063 5.894 12.340 1.00 86.62 240 TRP A C 1
ATOM 1921 O O . TRP A 1 240 ? -5.672 6.437 13.262 1.00 86.62 240 TRP A O 1
ATOM 1931 N N . ASP A 1 241 ? -4.975 4.566 12.226 1.00 83.00 241 ASP A N 1
ATOM 1932 C CA . ASP A 1 241 ? -5.564 3.608 13.170 1.00 83.00 241 ASP A CA 1
ATOM 1933 C C . ASP A 1 241 ? -5.040 3.857 14.587 1.00 83.00 241 ASP A C 1
ATOM 1935 O O . ASP A 1 241 ? -5.812 3.949 15.544 1.00 83.00 241 ASP A O 1
ATOM 1939 N N . TYR A 1 242 ? -3.723 4.054 14.722 1.00 83.75 242 TYR A N 1
ATOM 1940 C CA . TYR A 1 242 ? -3.099 4.398 15.998 1.00 83.75 242 TYR A CA 1
ATOM 1941 C C . TYR A 1 242 ? -3.668 5.694 16.589 1.00 83.75 242 TYR A C 1
ATOM 1943 O O . TYR A 1 242 ? -4.010 5.735 17.773 1.00 83.75 242 TYR A O 1
ATOM 1951 N N . GLU A 1 243 ? -3.789 6.760 15.786 1.00 82.56 243 GLU A N 1
ATOM 1952 C CA . GLU A 1 243 ? -4.376 8.025 16.243 1.00 82.56 243 GLU A CA 1
ATOM 1953 C C . GLU A 1 243 ? -5.842 7.854 16.647 1.00 82.56 243 GLU A C 1
ATOM 1955 O O . GLU A 1 243 ? -6.252 8.422 17.663 1.00 82.56 243 GLU A O 1
ATOM 1960 N N . LEU A 1 244 ? -6.615 7.069 15.894 1.00 79.44 244 LEU A N 1
ATOM 1961 C CA . LEU A 1 244 ? -8.006 6.771 16.208 1.00 79.44 244 LEU A CA 1
ATOM 1962 C C . LEU A 1 244 ? -8.100 6.121 17.592 1.00 79.44 244 LEU A C 1
ATOM 1964 O O . LEU A 1 244 ? -8.769 6.666 18.461 1.00 79.44 244 LEU A O 1
ATOM 1968 N N . ILE A 1 245 ? -7.341 5.057 17.856 1.00 77.50 245 ILE A N 1
ATOM 1969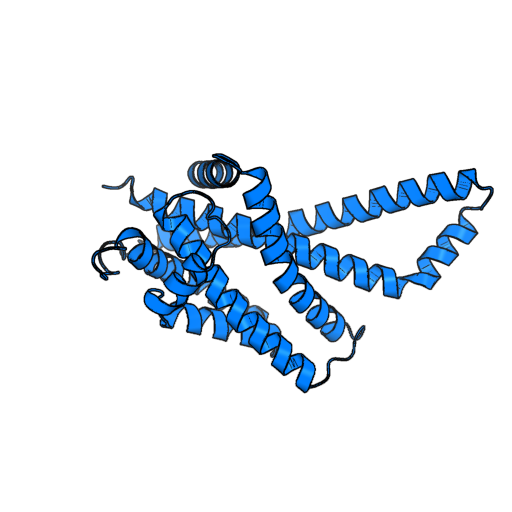 C CA . ILE A 1 245 ? -7.364 4.344 19.147 1.00 77.50 245 ILE A CA 1
ATOM 1970 C C . ILE A 1 245 ? -6.871 5.223 20.299 1.00 77.50 245 ILE A C 1
ATOM 1972 O O . ILE A 1 245 ? -7.522 5.319 21.340 1.00 77.50 245 ILE A O 1
ATOM 1976 N N . LYS A 1 246 ? -5.741 5.918 20.124 1.00 76.94 246 LYS A N 1
ATOM 1977 C CA . LYS A 1 246 ? -5.182 6.804 21.160 1.00 76.94 246 LYS A CA 1
ATOM 1978 C C . LYS A 1 246 ? -6.030 8.035 21.436 1.00 76.94 246 LYS A C 1
ATOM 1980 O O . LYS A 1 246 ? -5.834 8.692 22.459 1.00 76.94 246 LYS A O 1
ATOM 1985 N N . THR A 1 247 ? -6.924 8.412 20.529 1.00 70.00 247 THR A N 1
ATOM 1986 C CA . THR A 1 247 ? -7.897 9.472 20.807 1.00 70.00 247 THR A CA 1
ATOM 1987 C C . THR A 1 247 ? -8.864 9.056 21.908 1.00 70.00 247 THR A C 1
ATOM 1989 O O . THR A 1 247 ? -9.169 9.888 22.753 1.00 70.00 247 THR A O 1
ATOM 1992 N N . TYR A 1 248 ? -9.200 7.769 21.982 1.00 63.66 248 TYR A N 1
ATOM 1993 C CA . TYR A 1 248 ? -10.150 7.225 22.948 1.00 63.66 248 TYR A CA 1
ATOM 1994 C C . TYR A 1 248 ? -9.531 6.805 24.277 1.00 63.66 248 TYR A C 1
ATOM 1996 O O . TYR A 1 248 ? -10.120 7.056 25.317 1.00 63.66 248 TYR A O 1
ATOM 2004 N N . GLU A 1 249 ? -8.314 6.257 24.278 1.00 65.06 249 GLU A N 1
ATOM 2005 C CA . GLU A 1 249 ? -7.640 5.887 25.538 1.00 65.06 249 GLU A CA 1
ATOM 2006 C C . GLU A 1 249 ? -7.334 7.079 26.458 1.00 65.06 249 GLU A C 1
ATOM 2008 O O . GLU A 1 249 ? -7.002 6.872 27.615 1.00 65.06 249 GLU A O 1
ATOM 2013 N N . SER A 1 250 ? -7.366 8.314 25.948 1.00 53.84 250 SER A N 1
ATOM 2014 C CA . SER A 1 250 ? -7.133 9.517 26.759 1.00 53.84 250 SER A CA 1
ATOM 2015 C C . SER A 1 250 ? -8.402 10.115 27.373 1.00 53.84 250 SER A C 1
ATOM 2017 O O . SER A 1 250 ? -8.291 11.111 28.081 1.00 53.84 250 SER A O 1
ATOM 2019 N N . GLU A 1 251 ? -9.583 9.587 27.038 1.00 46.50 251 GLU A N 1
ATOM 2020 C CA . GLU A 1 251 ? -10.871 10.040 27.589 1.00 46.50 251 GLU A CA 1
ATOM 2021 C C . GLU A 1 251 ? -11.400 9.127 28.721 1.00 46.50 251 GLU A C 1
ATOM 2023 O O . GLU A 1 251 ? -12.451 9.429 29.286 1.00 46.50 251 GLU A O 1
ATOM 2028 N N . GLU A 1 252 ? -10.664 8.066 29.083 1.00 38.59 252 GLU A N 1
ATOM 2029 C CA . GLU A 1 252 ? -10.837 7.261 30.313 1.00 38.59 252 GLU A CA 1
ATOM 2030 C C . GLU A 1 252 ? -9.814 7.666 31.386 1.00 38.59 252 GLU A C 1
ATOM 2032 O O . GLU A 1 252 ? -10.200 7.684 32.578 1.00 38.59 252 GLU A O 1
#